Protein AF-A0A0D2MAZ0-F1 (afdb_monomer_lite)

Foldseek 3Di:
DVCPPDPDDPDPDPPPVCPDDDPPVVVVVVVLVVLVVVLVVLVVVLVVVLDPPPDDPPPDDPDPPDDDDDDPDADADPPDNPDGPPPPPPLPDDQQLFQFDAKAFPAKDWDDDPVPVPPDDIFIWIWMWTQGSVRDTATDTHGLVLVVVLLVVCVVPPDPVCVVQQRDQRDDDPSCRPPRVVRVSNRVRVRVNLCSQRVDRPRVNDPSNVVSRD

Secondary structure (DSSP, 8-state):
-TTTT----------TT--S----HHHHHHHHHHHHHHHHHHHHHHHHHHS-TT-----------PPPP---S--B-TT-TT-B------TTSS-----EEEEEEEEEEEE--GGGTTT---EEEEEEEEEETTSPEEEEEEEHHHHHHHHHHHHHHS-TTTGGGSPPPPP--SSSTT-HHHHHHHHHHHHHHHHHHHTSTTTTTSHHHHHHH-

Sequence (214 aa):
HPFAHSTAKLELVPNASIRGDGIDVEAEAQLYDELCRTYEDETENFVQSNTAPGAQPHKSAKLNKRKRPLSLLPAESIFSADIFLADNTSPSSSTSSLFAQDVTISGWTTVGDKDKARKAGAYVAYDCAIVTREGTTMHILKRYTAFEELYERLKRTLPSSILPFLPSLPPKAPLARFRPAFLDSRRKLLQFWLASVLLHPEIGGREAVRDWVL

pLDDT: mean 73.49, std 18.5, range [37.12, 96.62]

Organism: Hypholoma sublateritium (strain FD-334 SS-4) (NCBI:txid945553)

InterPro domains:
  IPR001683 Phox homology [PF00787] (132-210)
  IPR001683 Phox homology [PS50195] (104-214)
  IPR036871 PX domain superfamily [G3DSA:3.30.1520.10] (99-213)
  IPR036871 PX domain superfamily [SSF64268] (102-211)
  IPR037917 Ypt35, PX domain [cd07280] (99-214)

Radius of gyration: 25.93 Å; chains: 1; bounding box: 50×61×86 Å

Structure (mmCIF, N/CA/C/O backbone):
data_AF-A0A0D2MAZ0-F1
#
_entry.id   AF-A0A0D2MAZ0-F1
#
loop_
_atom_site.group_PDB
_atom_site.id
_atom_site.type_symbol
_atom_site.label_atom_id
_atom_site.label_alt_id
_atom_site.label_comp_id
_atom_site.label_asym_id
_atom_site.label_entity_id
_atom_site.label_seq_id
_atom_site.pdbx_PDB_ins_code
_atom_site.Cartn_x
_atom_site.Cartn_y
_atom_site.Cartn_z
_atom_site.occupancy
_atom_site.B_iso_or_equiv
_atom_site.auth_seq_id
_atom_site.auth_comp_id
_atom_site.auth_asym_id
_atom_site.auth_atom_id
_atom_site.pdbx_PDB_model_num
ATOM 1 N N . HIS A 1 1 ? 30.776 -31.549 -16.506 1.00 49.09 1 HIS A N 1
ATOM 2 C CA . HIS A 1 1 ? 30.156 -30.455 -17.283 1.00 49.09 1 HIS A CA 1
ATOM 3 C C . HIS A 1 1 ? 29.077 -31.030 -18.193 1.00 49.09 1 HIS A C 1
ATOM 5 O O . HIS A 1 1 ? 29.409 -31.902 -18.987 1.00 49.09 1 HIS A O 1
ATOM 11 N N . PRO A 1 2 ? 27.811 -30.588 -18.093 1.00 56.34 2 PRO A N 1
ATOM 12 C CA . PRO A 1 2 ? 26.671 -31.244 -18.750 1.00 56.34 2 PRO A CA 1
ATOM 13 C C . PRO A 1 2 ? 26.602 -31.067 -20.281 1.00 56.34 2 PRO A C 1
ATOM 15 O O . PRO A 1 2 ? 25.672 -31.560 -20.903 1.00 56.34 2 PRO A O 1
ATOM 18 N N . PHE A 1 3 ? 27.591 -30.416 -20.904 1.00 61.81 3 PHE A N 1
ATOM 19 C CA . PHE A 1 3 ? 27.621 -30.156 -22.350 1.00 61.81 3 PHE A CA 1
ATOM 20 C C . PHE A 1 3 ? 28.886 -30.670 -23.050 1.00 61.81 3 PHE A C 1
ATOM 22 O O . PHE A 1 3 ? 29.135 -30.318 -24.197 1.00 61.81 3 PHE A O 1
ATOM 29 N N . ALA A 1 4 ? 29.682 -31.518 -22.389 1.00 57.03 4 ALA A N 1
ATOM 30 C CA . ALA A 1 4 ? 30.985 -31.962 -22.900 1.00 57.03 4 ALA A CA 1
ATOM 31 C C . ALA A 1 4 ? 30.926 -32.761 -24.225 1.00 57.03 4 ALA A C 1
ATOM 33 O O . ALA A 1 4 ? 31.953 -32.920 -24.876 1.00 57.03 4 ALA A O 1
ATOM 34 N N . HIS A 1 5 ? 29.741 -33.226 -24.645 1.00 60.41 5 HIS A N 1
ATOM 35 C CA . HIS A 1 5 ? 29.540 -34.007 -25.874 1.00 60.41 5 HIS A CA 1
ATOM 36 C C . HIS A 1 5 ? 28.375 -33.510 -26.747 1.00 60.41 5 HIS A C 1
ATOM 38 O O . HIS A 1 5 ? 27.880 -34.249 -27.593 1.00 60.41 5 HIS A O 1
ATOM 44 N N . SER A 1 6 ? 27.911 -32.270 -26.553 1.00 60.31 6 SER A N 1
ATOM 45 C CA . SER A 1 6 ? 26.850 -31.715 -27.400 1.00 60.31 6 SER A CA 1
ATOM 46 C C . SER A 1 6 ? 27.430 -31.242 -28.737 1.00 60.31 6 SER A C 1
ATOM 48 O O . SER A 1 6 ? 28.122 -30.230 -28.792 1.00 60.31 6 SER A O 1
ATOM 50 N N . THR A 1 7 ? 27.146 -31.967 -29.819 1.00 61.16 7 THR A N 1
ATOM 51 C CA . THR A 1 7 ? 27.459 -31.583 -31.211 1.00 61.16 7 THR A CA 1
ATOM 52 C C . THR A 1 7 ? 26.348 -30.752 -31.863 1.00 61.16 7 THR A C 1
ATOM 54 O O . THR A 1 7 ? 26.394 -30.486 -33.065 1.00 61.16 7 THR A O 1
ATOM 57 N N . ALA A 1 8 ? 25.343 -30.327 -31.090 1.00 62.41 8 ALA A N 1
ATOM 58 C CA . ALA A 1 8 ? 24.255 -29.499 -31.588 1.00 62.41 8 ALA A CA 1
ATOM 59 C C . ALA A 1 8 ? 24.785 -28.110 -31.978 1.00 62.41 8 ALA A C 1
ATOM 61 O O . ALA A 1 8 ? 25.253 -27.348 -31.129 1.00 62.41 8 ALA A O 1
ATOM 62 N N . LYS A 1 9 ? 24.706 -27.773 -33.270 1.00 62.12 9 LYS A N 1
ATOM 63 C CA . LYS A 1 9 ? 24.892 -26.397 -33.741 1.00 62.12 9 LYS A CA 1
ATOM 64 C C . LYS A 1 9 ? 23.840 -25.510 -33.072 1.00 62.12 9 LYS A C 1
ATOM 66 O O . LYS A 1 9 ? 22.655 -25.828 -33.099 1.00 62.12 9 LYS A O 1
ATOM 71 N N . LEU A 1 10 ? 24.277 -24.398 -32.484 1.00 60.62 10 LEU A N 1
ATOM 72 C CA . LEU A 1 10 ? 23.384 -23.321 -32.066 1.00 60.62 10 LE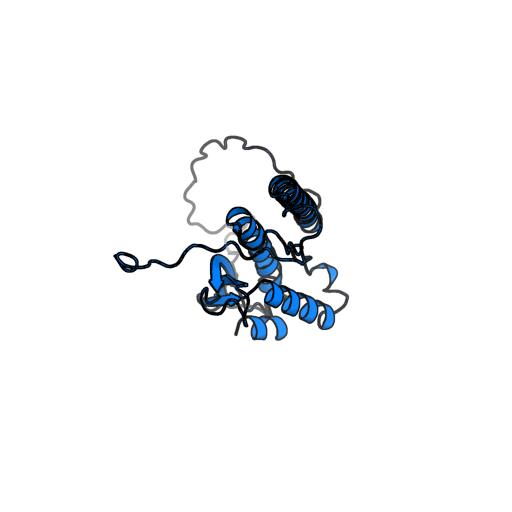U A CA 1
ATOM 73 C C . LEU A 1 10 ? 22.786 -22.699 -33.331 1.00 60.62 10 LEU A C 1
ATOM 75 O O . LEU A 1 10 ? 23.431 -21.894 -34.000 1.00 60.62 10 LEU A O 1
ATOM 79 N N . GLU A 1 11 ? 21.577 -23.112 -33.692 1.00 57.75 11 GLU A N 1
ATOM 80 C CA . GLU A 1 11 ? 20.824 -22.490 -34.7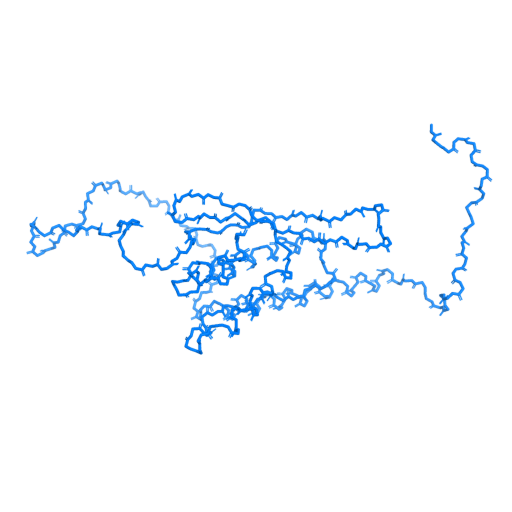74 1.00 57.75 11 GLU A CA 1
ATOM 81 C C . GLU A 1 11 ? 20.039 -21.305 -34.205 1.00 57.75 11 GLU A C 1
ATOM 83 O O . GLU A 1 11 ? 19.101 -21.460 -33.422 1.00 57.75 11 GLU A O 1
ATOM 88 N N . LEU A 1 12 ? 20.460 -20.094 -34.579 1.00 54.66 12 LEU A N 1
ATOM 89 C CA . LEU A 1 12 ? 19.660 -18.885 -34.416 1.00 54.66 12 LEU A CA 1
ATOM 90 C C . LEU A 1 12 ? 18.400 -19.060 -35.263 1.00 54.66 12 LEU A C 1
ATOM 92 O O . LEU A 1 12 ? 18.467 -18.935 -36.482 1.00 54.66 12 LEU A O 1
ATOM 96 N N . VAL A 1 13 ? 17.269 -19.369 -34.626 1.00 53.25 13 VAL A N 1
ATOM 97 C CA . VAL A 1 13 ? 15.963 -19.402 -35.293 1.00 53.25 13 VAL A CA 1
ATOM 98 C C . VAL A 1 13 ? 15.680 -17.985 -35.799 1.00 53.25 13 VAL A C 1
ATOM 100 O O . VAL A 1 13 ? 15.479 -17.088 -34.973 1.00 53.25 13 VAL A O 1
ATOM 103 N N . PRO A 1 14 ? 15.667 -17.732 -37.121 1.00 50.31 14 PRO A N 1
ATOM 104 C CA . PRO A 1 14 ? 15.288 -16.430 -37.636 1.00 50.31 14 PRO A CA 1
ATOM 105 C C . PRO A 1 14 ? 13.792 -16.286 -37.368 1.00 50.31 14 PRO A C 1
ATOM 107 O O . PRO A 1 14 ? 12.963 -16.941 -38.001 1.00 50.31 14 PRO A O 1
ATOM 110 N N . ASN A 1 15 ? 13.438 -15.477 -36.372 1.00 50.84 15 ASN A N 1
ATOM 111 C CA . ASN A 1 15 ? 12.049 -15.185 -36.053 1.00 50.84 15 ASN A CA 1
ATOM 112 C C . ASN A 1 15 ? 11.471 -14.360 -37.211 1.00 50.84 15 ASN A C 1
ATOM 114 O O . ASN A 1 15 ? 11.578 -13.136 -37.238 1.00 50.84 15 ASN A O 1
ATOM 118 N N . ALA A 1 16 ? 10.852 -15.035 -38.182 1.00 49.97 16 ALA A N 1
ATOM 119 C CA . ALA A 1 16 ? 10.293 -14.461 -39.411 1.00 49.97 16 ALA A CA 1
ATOM 120 C C . ALA A 1 16 ? 9.116 -13.479 -39.187 1.00 49.97 16 ALA A C 1
ATOM 122 O O . ALA A 1 16 ? 8.434 -13.096 -40.132 1.00 49.97 16 ALA A O 1
ATOM 123 N N . SER A 1 17 ? 8.875 -13.062 -37.940 1.00 49.94 17 SER A N 1
ATOM 124 C CA . SER A 1 17 ? 7.912 -12.021 -37.558 1.00 49.94 17 SER A CA 1
ATOM 125 C C . SER A 1 17 ? 8.574 -10.673 -37.229 1.00 49.94 17 SER A C 1
ATOM 127 O O . SER A 1 17 ? 7.865 -9.684 -37.080 1.00 49.94 17 SER A O 1
ATOM 129 N N . ILE A 1 18 ? 9.910 -10.599 -37.132 1.00 51.34 18 ILE A N 1
ATOM 130 C CA . ILE A 1 18 ? 10.641 -9.347 -36.872 1.00 51.34 18 ILE A CA 1
ATOM 131 C C . ILE A 1 18 ? 11.030 -8.742 -38.221 1.00 51.34 18 ILE A C 1
ATOM 133 O O . ILE A 1 18 ? 12.144 -8.894 -38.723 1.00 51.34 18 ILE A O 1
ATOM 137 N N . ARG A 1 19 ? 10.049 -8.129 -38.880 1.00 48.22 19 ARG A N 1
ATOM 138 C CA . ARG A 1 19 ? 10.267 -7.380 -40.115 1.00 48.22 19 ARG A CA 1
ATOM 139 C C . ARG A 1 19 ? 10.730 -5.972 -39.739 1.00 48.22 19 ARG A C 1
ATOM 141 O O . ARG A 1 19 ? 9.904 -5.082 -39.608 1.00 48.22 19 ARG A O 1
ATOM 148 N N . GLY A 1 20 ? 12.044 -5.805 -39.615 1.00 47.72 20 GLY A N 1
ATOM 149 C CA . GLY A 1 20 ? 12.697 -4.505 -39.447 1.00 47.72 20 GLY A CA 1
ATOM 150 C C . GLY A 1 20 ? 12.719 -4.029 -37.998 1.00 47.72 20 GLY A C 1
ATOM 151 O O . GLY A 1 20 ? 11.680 -3.923 -37.365 1.00 47.72 20 GLY A O 1
ATOM 152 N N . ASP A 1 21 ? 13.926 -3.724 -37.539 1.00 51.50 21 ASP A N 1
ATOM 153 C CA . ASP A 1 21 ? 14.303 -3.341 -36.181 1.00 51.50 21 ASP A CA 1
ATOM 154 C C . ASP A 1 21 ? 14.325 -4.502 -35.177 1.00 51.50 21 ASP A C 1
ATOM 156 O O . ASP A 1 21 ? 13.314 -5.101 -34.809 1.00 51.50 21 ASP A O 1
ATOM 160 N N . GLY A 1 22 ? 15.537 -4.855 -34.741 1.00 57.16 22 GLY A N 1
ATOM 161 C CA . GLY A 1 22 ? 15.683 -5.562 -33.475 1.00 57.16 22 GLY A CA 1
ATOM 162 C C . GLY A 1 22 ? 15.089 -4.698 -32.363 1.00 57.16 22 GLY A C 1
ATOM 163 O O . GLY A 1 22 ? 14.863 -3.509 -32.554 1.00 57.16 22 GLY A O 1
ATOM 164 N N . ILE A 1 23 ? 14.823 -5.278 -31.196 1.00 57.25 23 ILE A N 1
ATOM 165 C CA . ILE A 1 23 ? 14.480 -4.460 -30.028 1.00 57.25 23 ILE A CA 1
ATOM 166 C C . ILE A 1 23 ? 15.658 -3.509 -29.808 1.00 57.25 23 ILE A C 1
ATOM 168 O O . ILE A 1 23 ? 16.754 -3.966 -29.473 1.00 57.25 23 ILE A O 1
ATOM 172 N N . ASP A 1 24 ? 15.451 -2.221 -30.070 1.00 73.56 24 ASP A N 1
ATOM 173 C CA . ASP A 1 24 ? 16.431 -1.187 -29.780 1.00 73.56 24 ASP A CA 1
ATOM 174 C C . ASP A 1 24 ? 16.534 -1.070 -28.258 1.00 73.56 24 ASP A C 1
ATOM 176 O O . ASP A 1 24 ? 15.720 -0.433 -27.590 1.00 73.56 24 ASP A O 1
ATOM 180 N N . VAL A 1 25 ? 17.526 -1.771 -27.711 1.00 71.00 25 VAL A N 1
ATOM 181 C CA . VAL A 1 25 ? 17.787 -1.853 -26.272 1.00 71.00 25 VAL A CA 1
ATOM 182 C C . VAL A 1 25 ? 18.088 -0.469 -25.692 1.00 71.00 25 VAL A C 1
ATOM 184 O O . VAL A 1 25 ? 17.810 -0.230 -24.518 1.00 71.00 25 VAL A O 1
ATOM 187 N N . GLU A 1 26 ? 18.642 0.447 -26.490 1.00 75.12 26 GLU A N 1
ATOM 188 C CA . GLU A 1 26 ? 18.965 1.800 -26.049 1.00 75.12 26 GLU A CA 1
ATOM 189 C C . GLU A 1 26 ? 17.708 2.673 -25.991 1.00 75.12 26 GLU A C 1
ATOM 191 O O . GLU A 1 26 ? 17.461 3.303 -24.962 1.00 75.12 26 GLU A O 1
ATOM 196 N N . ALA A 1 27 ? 16.864 2.642 -27.026 1.00 73.44 27 ALA A N 1
ATOM 197 C CA . ALA A 1 27 ? 15.565 3.318 -26.993 1.00 73.44 27 ALA A CA 1
ATOM 198 C C . ALA A 1 27 ? 14.640 2.742 -25.905 1.00 73.44 27 ALA A C 1
ATOM 200 O O . ALA A 1 27 ? 13.944 3.494 -25.220 1.00 73.44 27 ALA A O 1
ATOM 201 N N . GLU A 1 28 ? 14.667 1.422 -25.686 1.00 71.06 28 GLU A N 1
ATOM 202 C CA . GLU A 1 28 ? 13.967 0.786 -24.569 1.00 71.06 28 GLU A CA 1
ATOM 203 C C . GLU A 1 28 ? 14.507 1.315 -23.232 1.00 71.06 28 GLU A C 1
ATOM 205 O O . GLU A 1 28 ? 13.731 1.792 -22.407 1.00 71.06 28 GLU A O 1
ATOM 210 N N . ALA A 1 29 ? 15.825 1.315 -23.017 1.00 73.62 29 ALA A N 1
ATOM 211 C CA . ALA A 1 29 ? 16.417 1.835 -21.785 1.00 73.62 29 ALA A CA 1
ATOM 212 C C . ALA A 1 29 ? 16.031 3.302 -21.518 1.00 73.62 29 ALA A C 1
ATOM 214 O O . ALA A 1 29 ? 15.675 3.637 -20.387 1.00 73.62 29 ALA A O 1
ATOM 215 N N . GLN A 1 30 ? 16.025 4.148 -22.553 1.00 81.94 30 GLN A N 1
ATOM 216 C CA . GLN A 1 30 ? 15.606 5.549 -22.454 1.00 81.94 30 GLN A CA 1
ATOM 217 C C . GLN A 1 30 ? 14.134 5.685 -22.057 1.00 81.94 30 GLN A C 1
ATOM 219 O O . GLN A 1 30 ? 13.818 6.437 -21.135 1.00 81.94 30 GLN A O 1
ATOM 224 N N . LEU A 1 31 ? 13.244 4.914 -22.688 1.00 77.25 31 LEU A N 1
ATOM 225 C CA . LEU A 1 31 ? 11.822 4.894 -22.344 1.00 77.25 31 LEU A CA 1
ATOM 226 C C . LEU A 1 31 ? 11.600 4.439 -20.892 1.00 77.25 31 LEU A C 1
ATOM 228 O O . LEU A 1 31 ? 10.773 5.002 -20.176 1.00 77.25 31 LEU A O 1
ATOM 232 N N . TYR A 1 32 ? 12.344 3.433 -20.426 1.00 68.38 32 TYR A N 1
ATOM 233 C CA . TYR A 1 32 ? 12.259 2.961 -19.041 1.00 68.38 32 TYR A CA 1
ATOM 234 C C . TYR A 1 32 ? 12.758 4.001 -18.028 1.00 68.38 32 TYR A C 1
ATOM 236 O O . TYR A 1 32 ? 12.168 4.115 -16.949 1.00 68.38 32 TYR A O 1
ATOM 244 N N . ASP A 1 33 ? 13.810 4.753 -18.353 1.00 77.69 33 ASP A N 1
ATOM 245 C CA . ASP A 1 33 ? 14.315 5.838 -17.506 1.00 77.69 33 ASP A CA 1
ATOM 246 C C . ASP A 1 33 ? 13.336 7.022 -17.469 1.00 77.69 33 ASP A C 1
ATOM 248 O O . ASP A 1 33 ? 13.079 7.570 -16.396 1.00 77.69 33 ASP A O 1
ATOM 252 N N . GLU A 1 34 ? 12.728 7.379 -18.604 1.00 81.12 34 GLU A N 1
ATOM 253 C CA . GLU A 1 34 ? 11.675 8.398 -18.680 1.00 81.12 34 GLU A CA 1
ATOM 254 C C . GLU A 1 34 ? 10.470 8.023 -17.809 1.00 81.12 34 GLU A C 1
ATOM 256 O O . GLU A 1 34 ? 10.041 8.819 -16.976 1.00 81.12 34 GLU A O 1
ATOM 261 N N . LEU A 1 35 ? 9.992 6.780 -17.900 1.00 75.00 35 LEU A N 1
ATOM 262 C CA . LEU A 1 35 ? 8.888 6.284 -17.072 1.00 75.00 35 LEU A CA 1
ATOM 263 C C . LEU A 1 35 ? 9.209 6.264 -15.570 1.00 75.00 35 LEU A C 1
ATOM 265 O O . LEU A 1 35 ? 8.308 6.403 -14.738 1.00 75.00 35 LEU A O 1
ATOM 269 N N . CYS A 1 36 ? 10.479 6.064 -15.203 1.00 73.81 36 CYS A N 1
ATOM 270 C CA . CYS A 1 36 ? 10.907 6.207 -13.812 1.00 73.81 36 CYS A CA 1
ATOM 271 C C . CYS A 1 36 ? 10.789 7.662 -13.356 1.00 73.81 36 CYS A C 1
ATOM 273 O O . CYS A 1 36 ? 10.219 7.899 -12.295 1.00 73.81 36 CYS A O 1
ATOM 275 N N . ARG A 1 37 ? 11.252 8.620 -14.169 1.00 78.19 37 ARG A N 1
ATOM 276 C CA . ARG A 1 37 ? 11.151 10.054 -13.857 1.00 78.19 37 ARG A CA 1
ATOM 277 C C . ARG A 1 37 ? 9.703 10.506 -13.725 1.00 78.19 37 ARG A C 1
ATOM 279 O O . ARG A 1 37 ? 9.358 11.125 -12.730 1.00 78.19 37 ARG A O 1
ATOM 286 N N . THR A 1 38 ? 8.830 10.113 -14.655 1.00 80.69 38 THR A N 1
ATOM 287 C CA . THR A 1 38 ? 7.404 10.461 -14.564 1.00 80.69 38 THR A CA 1
ATOM 288 C C . THR A 1 38 ? 6.766 9.898 -13.299 1.00 80.69 38 THR A C 1
ATOM 290 O O . THR A 1 38 ? 5.953 10.563 -12.668 1.00 80.69 38 THR A O 1
ATOM 293 N N . TYR A 1 39 ? 7.140 8.679 -12.894 1.00 75.62 39 TYR A N 1
ATOM 294 C CA . TYR A 1 39 ? 6.657 8.110 -11.640 1.00 75.62 39 TYR A CA 1
ATOM 295 C C . TYR A 1 39 ? 7.186 8.881 -10.427 1.00 75.62 39 TYR A C 1
ATOM 297 O O . TYR A 1 39 ? 6.428 9.120 -9.495 1.00 75.62 39 TYR A O 1
ATOM 305 N N . GLU A 1 40 ? 8.461 9.272 -10.426 1.00 76.75 40 GLU A N 1
ATOM 306 C CA . GLU A 1 40 ? 9.034 10.118 -9.374 1.00 76.75 40 GLU A CA 1
ATOM 307 C C . GLU A 1 40 ? 8.256 11.437 -9.258 1.00 76.75 40 GLU A C 1
ATOM 309 O O . GLU A 1 40 ? 7.761 11.742 -8.172 1.00 76.75 40 GLU A O 1
ATOM 314 N N . ASP A 1 41 ? 7.998 12.125 -10.369 1.00 80.00 41 ASP A N 1
ATOM 315 C CA . ASP A 1 41 ? 7.206 13.361 -10.401 1.00 80.00 41 ASP A CA 1
ATOM 316 C C . ASP A 1 41 ? 5.765 13.147 -9.891 1.00 80.00 41 ASP A C 1
ATOM 318 O O . ASP A 1 41 ? 5.244 13.918 -9.078 1.00 80.00 41 ASP A O 1
ATOM 322 N N . GLU A 1 42 ? 5.094 12.071 -10.319 1.00 79.56 42 GLU A N 1
ATOM 323 C CA . GLU A 1 42 ? 3.768 11.704 -9.807 1.00 79.56 42 GLU A CA 1
ATOM 324 C C . GLU A 1 42 ? 3.804 11.402 -8.301 1.00 79.56 42 GLU A C 1
ATOM 326 O O . GLU A 1 42 ? 2.863 11.738 -7.576 1.00 79.56 42 GLU A O 1
ATOM 331 N N . THR A 1 43 ? 4.888 10.797 -7.803 1.00 77.06 43 THR A N 1
ATOM 332 C CA . THR A 1 43 ? 5.057 10.544 -6.369 1.00 77.06 43 THR A CA 1
ATOM 333 C C . THR A 1 43 ? 5.347 11.806 -5.568 1.00 77.06 43 THR A C 1
ATOM 335 O O . THR A 1 43 ? 4.858 11.921 -4.447 1.00 77.06 43 THR A O 1
ATOM 338 N N . GLU A 1 44 ? 6.077 12.776 -6.113 1.00 79.25 44 GLU A N 1
ATOM 339 C CA . GLU A 1 44 ? 6.277 14.068 -5.453 1.00 79.25 44 GLU A CA 1
ATOM 340 C C . GLU A 1 44 ? 4.947 14.817 -5.323 1.00 79.25 44 GLU A C 1
ATOM 342 O O . GLU A 1 44 ? 4.576 15.251 -4.229 1.00 79.25 44 GLU A O 1
ATOM 347 N N . ASN A 1 45 ? 4.156 14.844 -6.397 1.00 79.50 45 ASN A N 1
ATOM 348 C CA . ASN A 1 45 ? 2.800 15.395 -6.384 1.00 79.50 45 ASN A CA 1
ATOM 349 C C . ASN A 1 45 ? 1.879 14.659 -5.393 1.00 79.50 45 ASN A C 1
ATOM 351 O O . ASN A 1 45 ? 1.082 15.274 -4.676 1.00 79.50 45 ASN A O 1
ATOM 355 N N . PHE A 1 46 ? 1.998 13.333 -5.307 1.00 79.56 46 PHE A N 1
ATOM 356 C CA . PHE A 1 46 ? 1.290 12.510 -4.328 1.00 79.56 46 PHE A CA 1
ATOM 357 C C . PHE A 1 46 ? 1.649 12.879 -2.883 1.00 79.56 46 PHE A C 1
ATOM 359 O O . PHE A 1 46 ? 0.768 13.032 -2.035 1.00 79.56 46 PHE A O 1
ATOM 366 N N . VAL A 1 47 ? 2.940 13.023 -2.583 1.00 78.38 47 VAL A N 1
ATOM 367 C CA . VAL A 1 47 ? 3.403 13.404 -1.243 1.00 78.38 47 VAL A CA 1
ATOM 368 C C . VAL A 1 47 ? 2.916 14.809 -0.909 1.00 78.38 47 VAL A C 1
ATOM 370 O O . VAL A 1 47 ? 2.439 15.042 0.201 1.00 78.38 47 VAL A O 1
ATOM 373 N N . GLN A 1 48 ? 2.967 15.730 -1.870 1.00 80.31 48 GLN A N 1
ATOM 374 C CA . GLN A 1 48 ? 2.558 17.113 -1.667 1.00 80.31 48 GLN A CA 1
ATOM 375 C C . GLN A 1 48 ? 1.044 17.275 -1.483 1.00 80.31 48 GLN A C 1
ATOM 377 O O . GLN A 1 48 ? 0.621 18.095 -0.676 1.00 80.31 48 GLN A O 1
ATOM 382 N N . SER A 1 49 ? 0.228 16.472 -2.169 1.00 77.19 49 SER A N 1
ATOM 383 C CA . SER A 1 49 ? -1.236 16.492 -2.023 1.00 77.19 49 SER A CA 1
ATOM 384 C C . SER A 1 49 ? -1.732 15.859 -0.720 1.00 77.19 49 SER A C 1
ATOM 386 O O . SER A 1 49 ? -2.755 16.284 -0.190 1.00 77.19 49 SER A O 1
ATOM 388 N N . ASN A 1 50 ? -1.003 14.879 -0.179 1.00 72.75 50 ASN A N 1
ATOM 389 C CA . ASN A 1 50 ? -1.354 14.222 1.085 1.00 72.75 50 ASN A CA 1
ATOM 390 C C . ASN A 1 50 ? -0.690 14.865 2.321 1.00 72.75 50 ASN A C 1
ATOM 392 O O . ASN A 1 50 ? -1.002 14.489 3.451 1.00 72.75 50 ASN A O 1
ATOM 396 N N . THR A 1 51 ? 0.214 15.831 2.132 1.00 66.00 51 THR A N 1
ATOM 397 C CA . THR A 1 51 ? 0.854 16.587 3.219 1.00 66.00 51 THR A CA 1
ATOM 398 C C . THR A 1 51 ? 0.191 17.957 3.344 1.00 66.00 51 THR A C 1
ATOM 400 O O . THR A 1 51 ? 0.048 18.674 2.358 1.00 66.00 51 THR A O 1
ATOM 403 N N . ALA A 1 52 ? -0.210 18.350 4.557 1.00 53.44 52 ALA A N 1
ATOM 404 C CA . ALA A 1 52 ? -0.818 19.659 4.800 1.00 53.44 52 ALA A CA 1
ATOM 405 C C . ALA A 1 52 ? 0.070 20.810 4.265 1.00 53.44 52 ALA A C 1
ATOM 407 O O . ALA A 1 52 ? 1.301 20.737 4.390 1.00 53.44 52 ALA A O 1
ATOM 408 N N . PRO A 1 53 ? -0.517 21.889 3.705 1.00 39.66 53 PRO A N 1
ATOM 409 C CA . PRO A 1 53 ? 0.237 23.020 3.172 1.00 39.66 53 PRO A CA 1
ATOM 410 C C . PRO A 1 53 ? 0.978 23.730 4.315 1.00 39.66 53 PRO A C 1
ATOM 412 O O . PRO A 1 53 ? 0.408 24.543 5.037 1.00 39.66 53 PRO A O 1
ATOM 415 N N . GLY A 1 54 ? 2.249 23.376 4.520 1.00 43.41 54 GLY A N 1
ATOM 416 C CA . GLY A 1 54 ? 3.080 23.936 5.590 1.00 43.41 54 GLY A CA 1
ATOM 417 C C . GLY A 1 54 ? 4.341 23.146 5.958 1.00 43.41 54 GLY A C 1
ATOM 418 O O . GLY A 1 54 ? 5.249 23.724 6.549 1.00 43.41 54 GLY A O 1
ATOM 419 N N . ALA A 1 55 ? 4.464 21.866 5.592 1.00 42.38 55 ALA A N 1
ATOM 420 C CA . ALA A 1 55 ? 5.675 21.089 5.878 1.00 42.38 55 ALA A CA 1
ATOM 421 C C . ALA A 1 55 ? 6.727 21.255 4.764 1.00 42.38 55 ALA A C 1
ATOM 423 O O . ALA A 1 55 ? 6.821 20.459 3.836 1.00 42.38 55 ALA A O 1
ATOM 424 N N . GLN A 1 56 ? 7.518 22.325 4.840 1.00 38.72 56 GLN A N 1
ATOM 425 C CA . GLN A 1 56 ? 8.708 22.507 4.003 1.00 38.72 56 GLN A CA 1
ATOM 426 C C . GLN A 1 56 ? 9.843 21.571 4.477 1.00 38.72 56 GLN A C 1
ATOM 428 O O . GLN A 1 56 ? 10.072 21.455 5.684 1.00 38.72 56 GLN A O 1
ATOM 433 N N . PRO A 1 57 ? 10.622 20.942 3.576 1.00 40.59 57 PRO A N 1
ATOM 434 C CA . PRO A 1 57 ? 11.813 20.195 3.957 1.00 40.59 57 PRO A CA 1
ATOM 435 C C . PRO A 1 57 ? 12.951 21.187 4.220 1.00 40.59 57 PRO A C 1
ATOM 437 O O . PRO A 1 57 ? 13.744 21.529 3.342 1.00 40.59 57 PRO A O 1
ATOM 440 N N . HIS A 1 58 ? 13.034 21.700 5.445 1.00 37.12 58 HIS A N 1
ATOM 441 C CA . HIS A 1 58 ? 14.164 22.530 5.847 1.00 37.12 58 HIS A CA 1
ATOM 442 C C . HIS A 1 58 ? 15.417 21.653 5.935 1.00 37.12 58 HIS A C 1
ATOM 444 O O . HIS A 1 58 ? 15.504 20.737 6.755 1.00 37.12 58 HIS A O 1
ATOM 450 N N . LYS A 1 59 ? 16.402 21.948 5.083 1.00 38.00 59 LYS A N 1
ATOM 451 C CA . LYS A 1 59 ? 17.745 21.372 5.144 1.00 38.00 59 LYS A CA 1
ATOM 452 C C . LYS A 1 59 ? 18.291 21.493 6.570 1.00 38.00 59 LYS A C 1
ATOM 454 O O . LYS A 1 59 ? 18.305 22.573 7.152 1.00 38.00 59 LYS A O 1
ATOM 459 N N . SER A 1 60 ? 18.733 20.355 7.096 1.00 42.31 60 SER A N 1
ATOM 460 C CA . SER A 1 60 ? 19.477 20.131 8.339 1.00 42.31 60 SER A CA 1
ATOM 461 C C . SER A 1 60 ? 20.131 21.377 8.957 1.00 42.31 60 SER A C 1
ATOM 463 O O . SER A 1 60 ? 21.261 21.737 8.622 1.00 42.31 60 SER A O 1
ATOM 465 N N . ALA A 1 61 ? 19.451 21.975 9.938 1.00 37.59 61 ALA A N 1
ATOM 466 C CA . ALA A 1 61 ? 20.082 22.837 10.927 1.00 37.59 61 ALA A CA 1
ATOM 467 C C . ALA A 1 61 ? 20.649 21.949 12.044 1.00 37.59 61 ALA A C 1
ATOM 469 O O . ALA A 1 61 ? 19.924 21.194 12.692 1.00 37.59 61 ALA A O 1
ATOM 470 N N . LYS A 1 62 ? 21.969 22.012 12.242 1.00 43.44 62 LYS A N 1
ATOM 471 C CA . LYS A 1 62 ? 22.692 21.325 13.320 1.00 43.44 62 LYS A CA 1
ATOM 472 C C . LYS A 1 62 ? 22.069 21.700 14.669 1.00 43.44 62 LYS A C 1
ATOM 474 O O . LYS A 1 62 ? 22.259 22.816 15.149 1.00 43.44 62 LYS A O 1
ATOM 479 N N . LEU A 1 63 ? 21.333 20.775 15.284 1.00 39.97 63 LEU A N 1
ATOM 480 C CA . LEU A 1 63 ? 20.764 20.990 16.607 1.00 39.97 63 LEU A CA 1
ATOM 481 C C . LEU A 1 63 ? 21.853 20.767 17.660 1.00 39.97 63 LEU A C 1
ATOM 483 O O . LEU A 1 63 ? 22.343 19.654 17.862 1.00 39.97 63 LEU A O 1
ATOM 487 N N . ASN A 1 64 ? 22.237 21.858 18.320 1.00 38.66 64 ASN A N 1
ATOM 488 C CA . ASN A 1 64 ? 23.077 21.837 19.506 1.00 38.66 64 ASN A CA 1
ATOM 489 C C . ASN A 1 64 ? 22.512 20.853 20.537 1.00 38.66 64 ASN A C 1
ATOM 491 O O . ASN A 1 64 ? 21.325 20.877 20.868 1.00 38.66 64 ASN A O 1
ATOM 495 N N . LYS A 1 65 ? 23.405 20.014 21.064 1.00 41.69 65 LYS A N 1
ATOM 496 C CA . LYS A 1 65 ? 23.175 19.014 22.108 1.00 41.69 65 LYS A CA 1
ATOM 497 C C . LYS A 1 65 ? 22.718 19.710 23.400 1.00 41.69 65 LYS A C 1
ATOM 499 O O . LYS A 1 65 ? 23.520 19.984 24.289 1.00 41.69 65 LYS A O 1
ATOM 504 N N . ARG A 1 66 ? 21.426 20.036 23.504 1.00 38.09 66 ARG A N 1
ATOM 505 C CA . ARG A 1 66 ? 20.804 20.466 24.761 1.00 38.09 66 ARG A CA 1
ATOM 506 C C . ARG A 1 66 ? 20.693 19.245 25.670 1.00 38.09 66 ARG A C 1
ATOM 508 O O . ARG A 1 66 ? 20.035 18.261 25.342 1.00 38.09 66 ARG A O 1
ATOM 515 N N . LYS A 1 67 ? 21.408 19.307 26.793 1.00 41.75 67 LYS A N 1
ATOM 516 C CA . LYS A 1 67 ? 21.338 18.340 27.889 1.00 41.75 67 LYS A CA 1
ATOM 517 C C . LYS A 1 67 ? 19.881 18.246 28.356 1.00 41.75 67 LYS A C 1
ATOM 519 O O . LYS A 1 67 ? 19.278 19.265 28.677 1.00 41.75 67 LYS A O 1
ATOM 524 N N . ARG A 1 68 ? 19.327 17.033 28.359 1.00 38.09 68 ARG A N 1
ATOM 525 C CA . ARG A 1 68 ? 18.023 16.726 28.961 1.00 38.09 68 ARG A CA 1
ATOM 526 C C . ARG A 1 68 ? 18.118 16.971 30.476 1.00 38.09 68 ARG A C 1
ATOM 528 O O . ARG A 1 68 ? 19.041 16.414 31.073 1.00 38.09 68 ARG A O 1
ATOM 535 N N . PRO A 1 69 ? 17.222 17.737 31.117 1.00 42.88 69 PRO A N 1
ATOM 536 C CA . PRO A 1 69 ? 17.001 17.567 32.542 1.00 42.88 69 PRO A CA 1
ATOM 537 C C . PRO A 1 69 ? 16.191 16.279 32.750 1.00 42.88 69 PRO A C 1
ATOM 539 O O . PRO A 1 69 ? 15.198 16.033 32.069 1.00 42.88 69 PRO A O 1
ATOM 542 N N . LEU A 1 70 ? 16.660 15.429 33.661 1.00 49.09 70 LEU A N 1
ATOM 543 C CA . LEU A 1 70 ? 15.863 14.358 34.251 1.00 49.09 70 LEU A CA 1
ATOM 544 C C . LEU A 1 70 ? 14.778 15.014 35.113 1.00 49.09 70 LEU A C 1
ATOM 546 O O . LEU A 1 70 ? 15.104 15.618 36.129 1.00 49.09 70 LEU A O 1
ATOM 550 N N . SER A 1 71 ? 13.509 14.899 34.731 1.00 44.09 71 SER A N 1
ATOM 551 C CA . SER A 1 71 ? 12.385 15.252 35.602 1.00 44.09 71 SER A CA 1
ATOM 552 C C . SER A 1 71 ? 11.378 14.105 35.603 1.00 44.09 71 SER A C 1
ATOM 554 O O . SER A 1 71 ? 10.583 13.960 34.680 1.00 44.09 71 SER A O 1
ATOM 556 N N . LEU A 1 72 ? 11.465 13.269 36.639 1.00 50.34 72 LEU A N 1
ATOM 557 C CA . LEU A 1 72 ? 10.536 12.183 36.968 1.00 50.34 72 LEU A CA 1
ATOM 558 C C . LEU A 1 72 ? 9.385 12.676 37.870 1.00 50.34 72 LEU A C 1
ATOM 560 O O . LEU A 1 72 ? 8.959 11.948 38.759 1.00 50.34 72 LEU A O 1
ATOM 564 N N . LEU A 1 73 ? 8.895 13.906 37.689 1.00 49.47 73 LEU A N 1
ATOM 565 C CA . LEU A 1 73 ? 7.782 14.438 38.486 1.00 49.47 73 LEU A CA 1
ATOM 566 C C . LEU A 1 73 ? 6.622 14.883 37.577 1.00 49.47 73 LEU A C 1
ATOM 568 O O . LEU A 1 73 ? 6.895 15.464 36.522 1.00 49.47 73 LEU A O 1
ATOM 572 N N . PRO A 1 74 ? 5.354 14.611 37.952 1.00 51.53 74 PRO A N 1
ATOM 573 C CA . PRO A 1 74 ? 4.182 15.089 37.220 1.00 51.53 74 PRO A CA 1
ATOM 574 C C . PRO A 1 74 ? 4.129 16.621 37.194 1.00 51.53 74 PRO A C 1
ATOM 576 O O . PRO A 1 74 ? 4.591 17.279 38.125 1.00 51.53 74 PRO A O 1
ATOM 579 N N . ALA A 1 75 ? 3.551 17.192 36.137 1.00 57.47 75 ALA A N 1
ATOM 580 C CA . ALA A 1 75 ? 3.337 18.632 36.045 1.00 57.47 75 ALA A CA 1
ATOM 581 C C . ALA A 1 75 ? 2.278 19.076 37.071 1.00 57.47 75 ALA A C 1
ATOM 583 O O . ALA A 1 75 ? 1.102 18.734 36.941 1.00 57.47 75 ALA A O 1
ATOM 584 N N . GLU A 1 76 ? 2.699 19.821 38.092 1.00 52.91 76 GLU A N 1
ATOM 585 C CA . GLU A 1 76 ? 1.802 20.391 39.101 1.00 52.91 76 GLU A CA 1
ATOM 586 C C . GLU A 1 76 ? 1.033 21.608 38.558 1.00 52.91 76 GLU A C 1
ATOM 588 O O . GLU A 1 76 ? 1.550 22.410 37.774 1.00 52.91 76 GLU A O 1
ATOM 593 N N . SER A 1 77 ? -0.226 21.746 38.980 1.00 52.91 77 SER A N 1
ATOM 594 C CA . SER A 1 77 ? -1.100 22.871 38.634 1.00 52.91 77 SER A CA 1
ATOM 595 C C . SER A 1 77 ? -0.682 24.151 39.370 1.00 52.91 77 SER A C 1
ATOM 597 O O . SER A 1 77 ? -0.462 24.140 40.577 1.00 52.91 77 SER A O 1
ATOM 599 N N . ILE A 1 78 ? -0.650 25.289 38.668 1.00 63.72 78 ILE A N 1
ATOM 600 C CA . ILE A 1 78 ? -0.223 26.597 39.212 1.00 63.72 78 ILE A CA 1
ATOM 601 C C . ILE A 1 78 ? -1.250 27.173 40.217 1.00 63.72 78 ILE A C 1
ATOM 603 O O . ILE A 1 78 ? -0.944 28.108 40.953 1.00 63.72 78 ILE A O 1
ATOM 607 N N . PHE A 1 79 ? -2.470 26.623 40.273 1.00 58.88 79 PHE A N 1
ATOM 608 C CA . PHE A 1 79 ? -3.576 27.183 41.062 1.00 58.88 79 PHE A CA 1
ATOM 609 C C . PHE A 1 79 ? -3.924 26.408 42.342 1.00 58.88 79 PHE A C 1
ATOM 611 O O . PHE A 1 79 ? -4.576 26.970 43.219 1.00 58.88 79 PHE A O 1
ATOM 618 N N . SER A 1 80 ? -3.524 25.140 42.484 1.00 53.03 80 SER A N 1
ATOM 619 C CA . SER A 1 80 ? -3.734 24.351 43.711 1.00 53.03 80 SER A CA 1
ATOM 620 C C . SER A 1 80 ? -2.858 23.100 43.708 1.00 53.03 80 SER A C 1
ATOM 622 O O . SER A 1 80 ? -2.895 22.331 42.749 1.00 53.03 80 SER A O 1
ATOM 624 N N . ALA A 1 81 ? -2.128 22.883 44.806 1.00 58.38 81 ALA A N 1
ATOM 625 C CA . ALA A 1 81 ? -1.217 21.749 45.012 1.00 58.38 81 ALA A CA 1
ATOM 626 C C . ALA A 1 81 ? -1.926 20.387 45.193 1.00 58.38 81 ALA A C 1
ATOM 628 O O . ALA A 1 81 ? -1.267 19.354 45.210 1.00 58.38 81 ALA A O 1
ATOM 629 N N . ASP A 1 82 ? -3.261 20.380 45.276 1.00 58.72 82 ASP A N 1
ATOM 630 C CA . ASP A 1 82 ? -4.063 19.169 45.508 1.00 58.72 82 ASP A CA 1
ATOM 631 C C . ASP A 1 82 ? -4.773 18.659 44.239 1.00 58.72 82 ASP A C 1
ATOM 633 O O . ASP A 1 82 ? -5.448 17.629 44.262 1.00 58.72 82 ASP A O 1
ATOM 637 N N . ILE A 1 83 ? -4.638 19.369 43.111 1.00 56.06 83 ILE A N 1
ATOM 638 C CA . ILE A 1 83 ? -5.195 18.948 41.820 1.00 56.06 83 ILE A CA 1
ATOM 639 C C . ILE A 1 83 ? -4.069 18.323 41.001 1.00 56.06 83 ILE A C 1
ATOM 641 O O . ILE A 1 83 ? -3.373 18.993 40.237 1.00 56.06 83 ILE A O 1
ATOM 645 N N . PHE A 1 84 ? -3.904 17.013 41.155 1.00 61.97 84 PHE A N 1
ATOM 646 C CA . PHE A 1 84 ? -3.046 16.226 40.279 1.00 61.97 84 PHE A CA 1
ATOM 647 C C . PHE A 1 84 ? -3.776 15.981 38.958 1.00 61.97 84 PHE A C 1
ATOM 649 O O . PHE A 1 84 ? -4.861 15.394 38.933 1.00 61.97 84 PHE A O 1
ATOM 656 N N . LEU A 1 85 ? -3.183 16.422 37.847 1.00 56.97 85 LEU A N 1
ATOM 657 C CA . LEU A 1 85 ? -3.667 16.074 36.516 1.00 56.97 85 LEU A CA 1
ATOM 658 C C . LEU A 1 85 ? -3.307 14.603 36.263 1.00 56.97 85 LEU A C 1
ATOM 660 O O . LEU A 1 85 ? -2.210 14.287 35.809 1.00 56.97 85 LEU A O 1
ATOM 664 N N . ALA A 1 86 ? -4.206 13.694 36.642 1.00 55.72 86 ALA A N 1
ATOM 665 C CA . ALA A 1 86 ? -4.064 12.283 36.321 1.00 55.72 86 ALA A CA 1
ATOM 666 C C . ALA A 1 86 ? -4.125 12.125 34.797 1.00 55.72 86 ALA A C 1
ATOM 668 O O . ALA A 1 86 ? -5.141 12.429 34.165 1.00 55.72 86 ALA A O 1
ATOM 669 N N . ASP A 1 87 ? -3.019 11.675 34.213 1.00 54.81 87 ASP A N 1
ATOM 670 C CA . ASP A 1 87 ? -2.946 11.345 32.800 1.00 54.81 87 ASP A CA 1
ATOM 671 C C . ASP A 1 87 ? -3.781 10.079 32.562 1.00 54.81 87 ASP A C 1
ATOM 673 O O . ASP A 1 87 ? -3.339 8.955 32.788 1.00 54.81 87 ASP A O 1
ATOM 677 N N . ASN A 1 88 ? -5.041 10.262 32.164 1.00 47.66 88 ASN A N 1
ATOM 678 C CA . ASN A 1 88 ? -5.935 9.168 31.786 1.00 47.66 88 ASN A CA 1
ATOM 679 C C . ASN A 1 88 ? -5.609 8.610 30.388 1.00 47.66 88 ASN A C 1
ATOM 681 O O . ASN A 1 88 ? -6.456 7.942 29.796 1.00 47.66 88 ASN A O 1
ATOM 685 N N . THR A 1 89 ? -4.392 8.802 29.860 1.00 51.19 89 THR A N 1
ATOM 686 C CA . THR A 1 89 ? -3.867 7.995 28.744 1.00 51.19 89 THR A CA 1
ATOM 687 C C . THR A 1 89 ? -3.554 6.565 29.194 1.00 51.19 89 THR A C 1
ATOM 689 O O . THR A 1 89 ? -2.488 6.001 28.957 1.00 51.19 89 THR A O 1
ATOM 692 N N . SER A 1 90 ? -4.536 5.915 29.815 1.00 46.69 90 SER A N 1
ATOM 693 C CA . SER A 1 90 ? -4.579 4.469 29.786 1.00 46.69 90 SER A CA 1
ATOM 694 C C . SER A 1 90 ? -4.745 4.036 28.323 1.00 46.69 90 SER A C 1
ATOM 696 O O . SER A 1 90 ? -5.645 4.542 27.644 1.00 46.69 90 SER A O 1
ATOM 698 N N . PRO A 1 91 ? -3.981 3.051 27.821 1.00 52.66 91 PRO A N 1
ATOM 699 C CA . PRO A 1 91 ? -4.295 2.408 26.547 1.00 52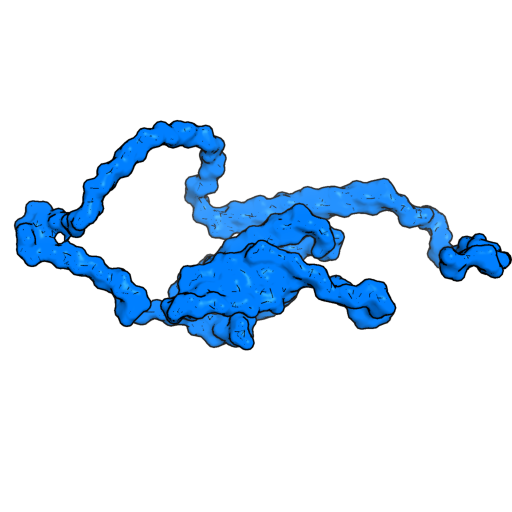.66 91 PRO A CA 1
ATOM 700 C C . PRO A 1 91 ? -5.676 1.712 26.542 1.00 52.66 91 PRO A C 1
ATOM 702 O O . PRO A 1 91 ? -6.078 1.196 25.503 1.00 52.66 91 PRO A O 1
ATOM 705 N N . SER A 1 92 ? -6.411 1.694 27.665 1.00 48.62 92 SER A N 1
ATOM 706 C CA . SER A 1 92 ? -7.668 0.958 27.849 1.00 48.62 92 SER A CA 1
ATOM 707 C C . SER A 1 92 ? -8.929 1.787 28.160 1.00 48.62 92 SER A C 1
ATOM 709 O O . SER A 1 92 ? -9.955 1.199 28.490 1.00 48.62 9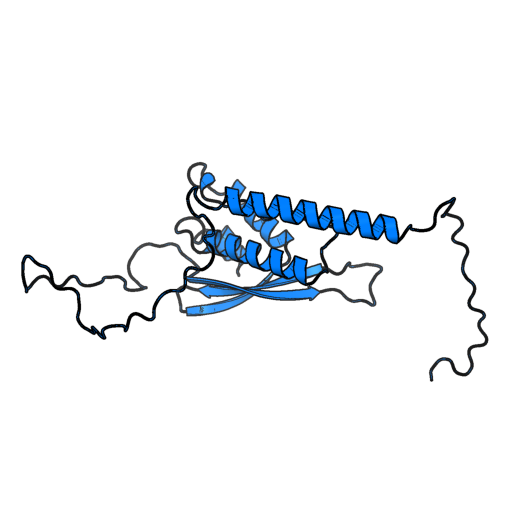2 SER A O 1
ATOM 711 N N . SER A 1 93 ? -8.934 3.119 28.035 1.00 47.62 93 SER A N 1
ATOM 712 C CA . SER A 1 93 ? -10.166 3.917 28.220 1.00 47.62 93 SER A CA 1
ATOM 713 C C . SER A 1 93 ? -10.078 5.186 27.364 1.00 47.62 93 SER A C 1
ATOM 715 O O . SER A 1 93 ? -9.227 6.021 27.616 1.00 47.62 93 SER A O 1
ATOM 717 N N . SER A 1 94 ? -10.836 5.434 26.296 1.00 44.03 94 SER A N 1
ATOM 718 C CA . SER A 1 94 ? -12.223 5.101 25.985 1.00 44.03 94 SER A CA 1
ATOM 719 C C . SER A 1 94 ? -12.465 5.311 24.467 1.00 44.03 94 SER A C 1
ATOM 721 O O . SER A 1 94 ? -11.889 6.200 23.846 1.00 44.03 94 SER A O 1
ATOM 723 N N . THR A 1 95 ? -13.286 4.450 23.852 1.00 48.22 95 THR A N 1
ATOM 724 C CA . THR A 1 95 ? -13.984 4.653 22.556 1.00 48.22 95 THR A CA 1
ATOM 725 C C . THR A 1 95 ? -13.193 4.885 21.252 1.00 48.22 95 THR A C 1
ATOM 727 O O . THR A 1 95 ? -13.748 5.474 20.327 1.00 48.22 95 THR A O 1
ATOM 730 N N . SER A 1 96 ? -11.958 4.405 21.076 1.00 55.19 96 SER A N 1
ATOM 731 C CA . SER A 1 96 ? -11.350 4.399 19.728 1.00 55.19 96 SER A CA 1
ATOM 732 C C . SER A 1 96 ? -11.522 3.027 19.078 1.00 55.19 96 SER A C 1
ATOM 734 O O . SER A 1 96 ? -10.968 2.048 19.568 1.00 55.19 96 SER A O 1
ATOM 736 N N . SER A 1 97 ? -12.254 2.944 17.964 1.00 63.97 97 SER A N 1
ATOM 737 C CA . SER A 1 97 ? -12.471 1.715 17.173 1.00 63.97 97 SER A CA 1
ATOM 738 C C . SER A 1 97 ? -11.175 1.160 16.537 1.00 63.97 97 SER A C 1
ATOM 740 O O . SER A 1 97 ? -11.211 0.254 15.715 1.00 63.97 97 SER A O 1
ATOM 742 N N . LEU A 1 98 ? -10.009 1.695 16.896 1.00 71.88 98 LEU A N 1
ATOM 743 C CA . LEU A 1 98 ? -8.732 1.454 16.240 1.00 71.88 98 LEU A CA 1
ATOM 744 C C . LEU A 1 98 ? -8.275 0.004 16.396 1.00 71.88 98 LEU A C 1
ATOM 746 O O . LEU A 1 98 ? -8.026 -0.469 17.500 1.00 71.88 98 LEU A O 1
ATOM 750 N N . PHE A 1 99 ? -8.132 -0.685 15.266 1.00 82.19 99 PHE A N 1
ATOM 751 C CA . PHE A 1 99 ? -7.611 -2.049 15.208 1.00 82.19 99 PHE A CA 1
ATOM 752 C C . PHE A 1 99 ? -6.085 -2.093 15.410 1.00 82.19 99 PHE A C 1
ATOM 754 O O . PHE A 1 99 ? -5.565 -2.962 16.111 1.00 82.19 99 PHE A O 1
ATOM 761 N N . ALA A 1 100 ? -5.368 -1.118 14.845 1.00 89.31 100 ALA A N 1
ATOM 762 C CA . ALA A 1 100 ? -3.914 -1.036 14.896 1.00 89.31 100 ALA A CA 1
ATOM 763 C C . ALA A 1 100 ? -3.414 0.062 15.854 1.00 89.31 100 ALA A C 1
ATOM 765 O O . ALA A 1 100 ? -4.079 1.071 16.114 1.00 89.31 100 ALA A O 1
ATOM 766 N N . GLN A 1 101 ? -2.214 -0.158 16.377 1.00 89.81 101 GLN A N 1
ATOM 767 C CA . GLN A 1 101 ? -1.400 0.792 17.125 1.00 89.81 101 GLN A CA 1
ATOM 768 C C . GLN A 1 101 ? -0.228 1.302 16.283 1.00 89.81 101 GLN A C 1
ATOM 770 O O . GLN A 1 101 ? 0.075 2.490 16.347 1.00 89.81 101 GLN A O 1
ATOM 775 N N . ASP A 1 102 ? 0.411 0.426 15.505 1.00 91.06 102 ASP A N 1
ATOM 776 C CA . ASP A 1 102 ? 1.539 0.782 14.644 1.00 91.06 102 ASP A CA 1
ATOM 777 C C . ASP A 1 102 ? 1.562 -0.066 13.364 1.00 91.06 102 ASP A C 1
ATOM 779 O O . ASP A 1 102 ? 0.996 -1.163 13.313 1.00 91.06 102 ASP A O 1
ATOM 783 N N . VAL A 1 103 ? 2.195 0.463 12.317 1.00 94.75 103 VAL A N 1
ATOM 784 C CA . VAL A 1 103 ? 2.255 -0.139 10.984 1.00 94.75 103 VAL A CA 1
ATOM 785 C C . VAL A 1 103 ? 3.623 0.103 10.364 1.00 94.75 103 VAL A C 1
ATOM 787 O O . VAL A 1 103 ? 4.023 1.238 10.111 1.00 94.75 103 VAL A O 1
ATOM 790 N N . THR A 1 104 ? 4.310 -0.979 10.015 1.00 96.19 104 THR A N 1
ATOM 791 C CA . THR A 1 104 ? 5.595 -0.930 9.317 1.00 96.19 104 THR A CA 1
ATOM 792 C C . THR A 1 104 ? 5.577 -1.872 8.123 1.00 96.19 104 THR A C 1
ATOM 794 O O . THR A 1 104 ? 5.129 -3.006 8.238 1.00 96.19 104 THR A O 1
ATOM 797 N N . ILE A 1 105 ? 6.099 -1.441 6.972 1.00 96.25 105 ILE A N 1
ATOM 798 C CA . ILE A 1 105 ? 6.348 -2.352 5.848 1.00 96.25 105 ILE A CA 1
ATOM 799 C C . ILE A 1 105 ? 7.844 -2.661 5.834 1.00 96.25 105 ILE A C 1
ATOM 801 O O . ILE A 1 105 ? 8.650 -1.818 5.431 1.00 96.25 105 ILE A O 1
ATOM 805 N N . SER A 1 106 ? 8.211 -3.848 6.319 1.00 93.19 106 SER A N 1
ATOM 806 C CA . SER A 1 106 ? 9.598 -4.263 6.589 1.00 93.19 106 SER A CA 1
ATOM 807 C C . SER A 1 106 ? 10.414 -4.421 5.301 1.00 93.19 106 SER A C 1
ATOM 809 O O . SER A 1 106 ? 11.597 -4.086 5.257 1.00 93.19 106 SER A O 1
ATOM 811 N N . GLY A 1 107 ? 9.773 -4.888 4.230 1.00 93.12 107 GLY A N 1
ATOM 812 C CA . GLY A 1 107 ? 10.430 -5.186 2.967 1.00 93.12 107 GLY A CA 1
ATOM 813 C C . GLY A 1 107 ? 9.471 -5.710 1.907 1.00 93.12 107 GLY A C 1
ATOM 814 O O . GLY A 1 107 ? 8.250 -5.556 1.994 1.00 93.12 107 GLY A O 1
ATOM 815 N N . TRP A 1 108 ? 10.043 -6.320 0.874 1.00 93.88 108 TRP A N 1
ATOM 816 C CA . TRP A 1 108 ? 9.301 -6.933 -0.220 1.00 93.88 108 TRP A CA 1
ATOM 817 C C . TRP A 1 108 ? 9.958 -8.239 -0.662 1.00 93.88 108 TRP A C 1
ATOM 819 O O . TRP A 1 108 ? 11.165 -8.436 -0.525 1.00 93.88 108 TRP A O 1
ATOM 829 N N . THR A 1 109 ? 9.157 -9.125 -1.239 1.00 91.62 109 THR A N 1
ATOM 830 C CA . THR A 1 109 ? 9.592 -10.399 -1.810 1.00 91.62 109 THR A CA 1
ATOM 831 C C . THR A 1 109 ? 9.013 -10.557 -3.209 1.00 91.62 109 THR A C 1
ATOM 833 O O . THR A 1 109 ? 7.899 -10.116 -3.496 1.00 91.62 109 THR A O 1
ATOM 836 N N . THR A 1 110 ? 9.784 -11.159 -4.114 1.00 89.69 110 THR A N 1
ATOM 837 C CA . THR A 1 110 ? 9.275 -11.532 -5.440 1.00 89.69 110 THR A CA 1
ATOM 838 C C . THR A 1 110 ? 8.745 -12.956 -5.360 1.00 89.69 110 THR A C 1
ATOM 840 O O . THR A 1 110 ? 9.494 -13.871 -5.028 1.00 89.69 110 THR A O 1
ATOM 843 N N . VAL A 1 111 ? 7.462 -13.136 -5.653 1.00 85.38 111 VAL A N 1
ATOM 844 C CA . VAL A 1 111 ? 6.782 -14.430 -5.666 1.00 85.38 111 VAL A CA 1
ATOM 845 C C . VAL A 1 111 ? 6.519 -14.820 -7.115 1.00 85.38 111 VAL A C 1
ATOM 847 O O . VAL A 1 111 ? 5.882 -14.084 -7.866 1.00 85.38 111 VAL A O 1
ATOM 850 N N . GLY A 1 112 ? 7.031 -15.973 -7.528 1.00 78.25 112 GLY A N 1
ATOM 851 C CA . GLY A 1 112 ? 6.882 -16.475 -8.889 1.00 78.25 112 GLY A CA 1
ATOM 852 C C . GLY A 1 112 ? 7.968 -17.484 -9.222 1.00 78.25 112 GLY A C 1
ATOM 853 O O . GLY A 1 112 ? 9.137 -17.273 -8.907 1.00 78.25 112 GLY A O 1
ATOM 854 N N . ASP A 1 113 ? 7.567 -18.585 -9.844 1.00 64.94 113 ASP A N 1
ATOM 855 C CA . ASP A 1 113 ? 8.477 -19.645 -10.255 1.00 64.94 113 ASP A CA 1
ATOM 856 C C . ASP A 1 113 ? 9.128 -19.274 -11.596 1.00 64.94 113 ASP A C 1
ATOM 858 O O . ASP A 1 113 ? 8.432 -19.046 -12.591 1.00 64.94 113 ASP A O 1
ATOM 862 N N . LYS A 1 114 ? 10.465 -19.207 -11.621 1.00 57.88 114 LYS A N 1
ATOM 863 C CA . LYS A 1 114 ? 11.239 -18.928 -12.842 1.00 57.88 114 LYS A CA 1
ATOM 864 C C . LYS A 1 114 ? 11.023 -20.019 -13.900 1.00 57.88 114 LYS A C 1
ATOM 866 O O . LYS A 1 114 ? 11.070 -19.712 -15.089 1.00 57.88 114 LYS A O 1
ATOM 871 N N . ASP A 1 115 ? 10.683 -21.240 -13.481 1.00 57.75 115 ASP A N 1
ATOM 872 C CA . ASP A 1 115 ? 10.545 -22.402 -14.366 1.00 57.75 115 ASP A CA 1
ATOM 873 C C . ASP A 1 115 ? 9.130 -22.560 -14.958 1.00 57.75 115 ASP A C 1
ATOM 875 O O . ASP A 1 115 ? 8.924 -23.305 -15.917 1.00 57.75 115 ASP A O 1
ATOM 879 N N . LYS A 1 116 ? 8.140 -21.798 -14.466 1.00 53.44 116 LYS A N 1
ATOM 880 C CA . LYS A 1 116 ? 6.754 -21.777 -14.988 1.00 53.44 116 LYS A CA 1
ATOM 881 C C . LYS A 1 116 ? 6.397 -20.477 -15.706 1.00 53.44 116 LYS A C 1
ATOM 883 O O . LYS A 1 116 ? 5.228 -20.078 -15.743 1.00 53.44 116 LYS A O 1
ATOM 888 N N . ALA A 1 117 ? 7.385 -19.872 -16.367 1.00 49.44 117 ALA A N 1
ATOM 889 C CA . ALA A 1 117 ? 7.274 -18.642 -17.158 1.00 49.44 117 ALA A CA 1
ATOM 890 C C . ALA A 1 117 ? 6.152 -18.635 -18.224 1.00 49.44 117 ALA A C 1
ATOM 892 O O . ALA A 1 117 ? 5.830 -17.583 -18.768 1.00 49.44 117 ALA A O 1
ATOM 893 N N . ARG A 1 118 ? 5.518 -19.781 -18.524 1.00 52.59 118 ARG A N 1
ATOM 894 C CA . ARG A 1 118 ? 4.404 -19.878 -19.480 1.00 52.59 118 ARG A CA 1
ATOM 895 C C . ARG A 1 118 ? 2.987 -19.791 -18.894 1.00 52.59 118 ARG A C 1
ATOM 897 O O . ARG A 1 118 ? 2.060 -19.717 -19.693 1.00 52.59 118 ARG A O 1
ATOM 904 N N . LYS A 1 119 ? 2.762 -19.817 -17.568 1.00 51.81 119 LYS A N 1
ATOM 905 C CA . LYS A 1 119 ? 1.377 -19.783 -17.020 1.00 51.81 119 LYS A CA 1
ATOM 906 C C . LYS A 1 119 ? 1.111 -18.886 -15.807 1.00 51.81 119 LYS A C 1
ATOM 908 O O . LYS A 1 119 ? -0.049 -18.548 -15.598 1.00 51.81 119 LYS A O 1
ATOM 913 N N . ALA A 1 120 ? 2.111 -18.460 -15.038 1.00 56.75 120 ALA A N 1
ATOM 914 C CA . ALA A 1 120 ? 1.892 -17.521 -13.933 1.00 56.75 120 ALA A CA 1
ATOM 915 C C . ALA A 1 120 ? 3.071 -16.549 -13.834 1.00 56.75 120 ALA A C 1
ATOM 917 O O . ALA A 1 120 ? 4.196 -16.955 -13.557 1.00 56.75 120 ALA A O 1
ATOM 918 N N . GLY A 1 121 ? 2.821 -15.271 -14.118 1.00 71.62 121 GLY A N 1
ATOM 919 C CA . GLY A 1 121 ? 3.842 -14.229 -14.028 1.00 71.62 121 GLY A CA 1
ATOM 920 C C . GLY A 1 121 ? 4.287 -13.992 -12.583 1.00 71.62 121 GLY A C 1
ATOM 921 O O . GLY A 1 121 ? 3.483 -14.091 -11.657 1.00 71.62 121 GLY A O 1
ATOM 922 N N . ALA A 1 122 ? 5.564 -13.652 -12.397 1.00 81.69 122 ALA A N 1
ATOM 923 C CA . ALA A 1 122 ? 6.080 -13.225 -11.101 1.00 81.69 122 ALA A CA 1
ATOM 924 C C . ALA A 1 122 ? 5.436 -11.901 -10.652 1.00 81.69 122 ALA A C 1
ATOM 926 O O . ALA A 1 122 ? 5.166 -11.014 -11.470 1.00 81.69 122 ALA A O 1
ATOM 927 N N . TYR A 1 123 ? 5.218 -11.757 -9.348 1.00 87.06 123 TYR A N 1
ATOM 928 C CA . TYR A 1 123 ? 4.692 -10.552 -8.713 1.00 87.06 123 TYR A CA 1
ATOM 929 C C . TYR A 1 123 ? 5.494 -10.189 -7.465 1.00 87.06 123 TYR A C 1
ATOM 931 O O . TYR A 1 123 ? 6.269 -10.989 -6.951 1.00 87.06 123 TYR A O 1
ATOM 939 N N . VAL A 1 124 ? 5.308 -8.965 -6.974 1.00 90.25 124 VAL A N 1
ATOM 940 C CA . VAL A 1 124 ? 5.947 -8.489 -5.743 1.00 90.25 124 VAL A CA 1
ATOM 941 C C . VAL A 1 124 ? 4.914 -8.415 -4.624 1.00 90.25 124 VAL A C 1
ATOM 943 O O . VAL A 1 124 ? 3.827 -7.861 -4.814 1.00 90.25 124 VAL A O 1
ATOM 946 N N . ALA A 1 125 ? 5.260 -8.982 -3.472 1.00 93.56 125 ALA A N 1
ATOM 947 C CA . ALA A 1 125 ? 4.505 -8.901 -2.231 1.00 93.56 125 ALA A CA 1
ATOM 948 C C . ALA A 1 125 ? 5.290 -8.085 -1.197 1.00 93.56 125 ALA A C 1
ATOM 950 O O . ALA A 1 125 ? 6.503 -8.236 -1.076 1.00 93.56 125 ALA A O 1
ATOM 951 N N . TYR A 1 126 ? 4.596 -7.230 -0.459 1.00 95.62 126 TYR A N 1
ATOM 952 C CA . TYR A 1 126 ? 5.136 -6.415 0.623 1.00 95.62 126 TYR A CA 1
ATOM 953 C C . TYR A 1 126 ? 4.808 -7.067 1.963 1.00 95.62 126 TYR A C 1
ATOM 955 O O . TYR A 1 126 ? 3.668 -7.487 2.165 1.00 95.62 126 TYR A O 1
ATOM 963 N N . ASP A 1 127 ? 5.797 -7.155 2.852 1.00 96.31 127 ASP A N 1
ATOM 964 C CA . ASP A 1 127 ? 5.617 -7.648 4.223 1.00 96.31 127 ASP A CA 1
ATOM 965 C C . ASP A 1 127 ? 5.202 -6.490 5.127 1.00 96.31 127 ASP A C 1
ATOM 967 O O . ASP A 1 127 ? 5.987 -5.576 5.390 1.00 96.31 127 ASP A O 1
ATOM 971 N N . CYS A 1 128 ? 3.941 -6.507 5.549 1.00 96.62 128 CYS A N 1
ATOM 972 C CA . CYS A 1 128 ? 3.359 -5.505 6.426 1.00 96.62 128 CYS A CA 1
ATOM 973 C C . CYS A 1 128 ? 3.293 -6.079 7.843 1.00 96.62 128 CYS A C 1
ATOM 975 O O . CYS A 1 128 ? 2.536 -7.012 8.105 1.00 96.62 128 CYS A O 1
ATOM 977 N N . ALA A 1 129 ? 4.063 -5.492 8.750 1.00 96.50 129 ALA A N 1
ATOM 978 C CA . ALA A 1 129 ? 4.008 -5.741 10.178 1.00 96.50 129 ALA A CA 1
ATOM 979 C C . ALA A 1 129 ? 3.034 -4.746 10.822 1.00 96.50 129 ALA A C 1
ATOM 981 O O . ALA A 1 129 ? 3.267 -3.535 10.810 1.00 96.50 129 ALA A O 1
ATOM 982 N N . ILE A 1 130 ? 1.934 -5.255 11.367 1.00 94.94 130 ILE A N 1
ATOM 983 C CA . ILE A 1 130 ? 0.884 -4.463 12.009 1.00 94.94 130 ILE A CA 1
ATOM 984 C C . ILE A 1 130 ? 0.873 -4.809 13.489 1.00 94.94 130 ILE A C 1
ATOM 986 O O . ILE A 1 130 ? 0.613 -5.950 13.862 1.00 94.94 130 ILE A O 1
ATOM 990 N N . VAL A 1 131 ? 1.138 -3.822 14.337 1.00 93.75 131 VAL A N 1
ATOM 991 C CA . VAL A 1 131 ? 1.019 -3.967 15.788 1.00 93.75 131 VAL A CA 1
ATOM 992 C C . VAL A 1 131 ? -0.411 -3.623 16.163 1.00 93.75 131 VAL A C 1
ATOM 994 O O . VAL A 1 131 ? -0.860 -2.496 15.960 1.00 93.75 131 VAL A O 1
ATOM 997 N N . THR A 1 132 ? -1.149 -4.599 16.674 1.00 89.69 132 THR A N 1
ATOM 998 C CA . THR A 1 132 ? -2.500 -4.401 17.214 1.00 89.69 132 THR A CA 1
ATOM 999 C C . THR A 1 132 ? -2.452 -3.651 18.545 1.00 89.69 132 THR A C 1
ATOM 1001 O O . THR A 1 132 ? -1.419 -3.594 19.210 1.00 89.69 132 THR A O 1
ATOM 1004 N N . ARG A 1 133 ? -3.588 -3.099 18.979 1.00 83.38 133 ARG A N 1
ATOM 1005 C CA . ARG A 1 133 ? -3.706 -2.439 20.296 1.00 83.38 133 ARG A CA 1
ATOM 1006 C C . ARG A 1 133 ? -3.424 -3.362 21.481 1.00 83.38 133 ARG A C 1
ATOM 1008 O O . ARG A 1 133 ? -3.043 -2.886 22.543 1.00 83.38 133 ARG A O 1
ATOM 1015 N N . GLU A 1 134 ? -3.586 -4.665 21.284 1.00 83.38 134 GLU A N 1
ATOM 1016 C CA . GLU A 1 134 ? -3.282 -5.697 22.277 1.00 83.38 134 GLU A CA 1
ATOM 1017 C C . GLU A 1 134 ? -1.771 -5.971 22.394 1.00 83.38 134 GLU A C 1
ATOM 1019 O O . GLU A 1 134 ? -1.350 -6.764 23.231 1.00 83.38 134 GLU A O 1
ATOM 1024 N N . GLY A 1 135 ? -0.942 -5.320 21.566 1.00 84.31 135 GLY A N 1
ATOM 1025 C CA . GLY A 1 135 ? 0.507 -5.516 21.522 1.00 84.31 135 GLY A CA 1
ATOM 1026 C C . GLY A 1 135 ? 0.945 -6.698 20.654 1.00 84.31 135 GLY A C 1
ATOM 1027 O O . GLY A 1 135 ? 2.138 -6.985 20.571 1.00 84.31 135 GLY A O 1
ATOM 1028 N N . THR A 1 136 ? 0.010 -7.374 19.982 1.00 89.19 136 THR A N 1
ATOM 1029 C CA . THR A 1 136 ? 0.319 -8.484 19.074 1.00 89.19 136 THR A CA 1
ATOM 1030 C C . THR A 1 136 ? 0.734 -7.949 17.708 1.00 89.19 136 THR A C 1
ATOM 1032 O O . THR A 1 136 ? -0.027 -7.209 17.078 1.00 89.19 136 THR A O 1
ATOM 1035 N N . THR A 1 137 ? 1.910 -8.356 17.230 1.00 93.69 137 THR A N 1
ATOM 1036 C CA . THR A 1 137 ? 2.407 -8.035 15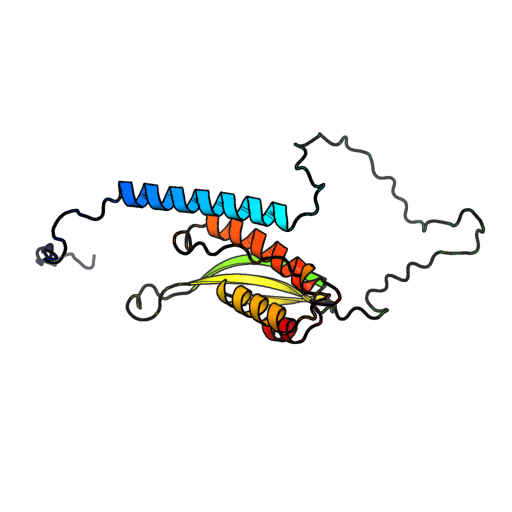.884 1.00 93.69 137 THR A CA 1
ATOM 1037 C C . THR A 1 137 ? 1.965 -9.097 14.884 1.00 93.69 137 THR A C 1
ATOM 1039 O O . THR A 1 137 ? 2.329 -10.266 15.004 1.00 93.69 137 THR A O 1
ATOM 1042 N N . MET A 1 138 ? 1.206 -8.685 13.873 1.00 93.12 138 MET A N 1
ATOM 1043 C CA . MET A 1 138 ? 0.754 -9.525 12.768 1.00 93.12 138 MET A CA 1
ATOM 1044 C C . MET A 1 138 ? 1.570 -9.219 11.513 1.00 93.12 138 MET A C 1
ATOM 1046 O O . MET A 1 138 ? 1.686 -8.060 11.124 1.00 93.12 138 MET A O 1
ATOM 1050 N N . HIS A 1 139 ? 2.108 -10.253 10.868 1.00 95.06 139 HIS A N 1
ATOM 1051 C CA . HIS A 1 139 ? 2.812 -10.129 9.591 1.00 95.06 139 HIS A CA 1
ATOM 1052 C C . HIS A 1 139 ? 1.914 -10.589 8.449 1.00 95.06 139 HIS A C 1
ATOM 1054 O O . HIS A 1 139 ? 1.465 -11.736 8.436 1.00 95.06 139 HIS A O 1
ATOM 1060 N N . ILE A 1 140 ? 1.673 -9.707 7.481 1.00 95.00 140 ILE A N 1
ATOM 1061 C CA . ILE A 1 140 ? 0.849 -10.004 6.308 1.00 95.00 140 ILE A CA 1
ATOM 1062 C C . ILE A 1 140 ? 1.610 -9.701 5.022 1.00 95.00 140 ILE A C 1
ATOM 1064 O O . ILE A 1 140 ? 2.202 -8.637 4.851 1.00 95.00 140 ILE A O 1
ATOM 1068 N N . LEU A 1 141 ? 1.558 -10.637 4.078 1.00 95.19 141 LEU A N 1
ATOM 1069 C CA . LEU A 1 141 ? 2.156 -10.478 2.757 1.00 95.19 141 LEU A CA 1
ATOM 1070 C C . LEU A 1 141 ? 1.081 -10.066 1.755 1.00 95.19 141 LEU A C 1
ATOM 1072 O O . LEU A 1 141 ? 0.186 -10.848 1.432 1.00 95.19 141 LEU A O 1
ATOM 1076 N N . LYS A 1 142 ? 1.170 -8.838 1.235 1.00 94.62 142 LYS A N 1
ATOM 1077 C CA . LYS A 1 142 ? 0.180 -8.292 0.293 1.00 94.62 142 LYS A CA 1
ATOM 1078 C C . LYS A 1 142 ? 0.854 -7.722 -0.951 1.00 94.62 142 LYS A C 1
ATOM 1080 O O . LYS A 1 142 ? 1.833 -6.984 -0.879 1.00 94.62 142 LYS A O 1
ATOM 1085 N N . ARG A 1 143 ? 0.322 -8.057 -2.127 1.00 93.75 143 ARG A N 1
ATOM 1086 C CA . ARG A 1 143 ? 0.717 -7.432 -3.404 1.00 93.75 143 ARG A CA 1
ATOM 1087 C C . ARG A 1 143 ? 0.093 -6.043 -3.525 1.00 93.75 143 ARG A C 1
ATOM 1089 O O . ARG A 1 143 ? -0.965 -5.811 -2.952 1.00 93.75 143 ARG A O 1
ATOM 1096 N N . TYR A 1 144 ? 0.686 -5.159 -4.330 1.00 91.94 144 TYR A N 1
ATOM 1097 C CA . TYR A 1 144 ? 0.178 -3.790 -4.527 1.00 91.94 144 TYR A CA 1
ATOM 1098 C C . TYR A 1 144 ? -1.326 -3.745 -4.865 1.00 91.94 144 TYR A C 1
ATOM 1100 O O . TYR A 1 144 ? -2.058 -2.948 -4.293 1.00 91.94 144 TYR A O 1
ATOM 1108 N N . THR A 1 145 ? -1.821 -4.655 -5.712 1.00 91.44 145 THR A N 1
ATOM 1109 C CA . THR A 1 145 ? -3.247 -4.669 -6.087 1.00 91.44 145 THR A CA 1
ATOM 1110 C C . THR A 1 145 ? -4.184 -4.951 -4.909 1.00 91.44 145 THR A C 1
ATOM 1112 O O . THR A 1 145 ? -5.331 -4.532 -4.940 1.00 91.44 145 THR A O 1
ATOM 1115 N N . ALA A 1 146 ? -3.716 -5.608 -3.843 1.00 94.06 146 ALA A N 1
ATOM 1116 C CA . ALA A 1 146 ? -4.520 -5.790 -2.636 1.00 94.06 146 ALA A CA 1
ATOM 1117 C C . ALA A 1 146 ? -4.746 -4.457 -1.897 1.00 94.06 146 ALA A C 1
ATOM 1119 O O . ALA A 1 146 ? -5.776 -4.284 -1.253 1.00 94.06 146 ALA A O 1
ATOM 1120 N N . PHE A 1 147 ? -3.811 -3.504 -1.995 1.00 94.81 147 PHE A N 1
ATOM 1121 C CA . PHE A 1 147 ? -3.993 -2.150 -1.461 1.00 94.81 147 PHE A CA 1
ATOM 1122 C C . PHE A 1 147 ? -5.007 -1.365 -2.301 1.00 94.81 147 PHE A C 1
ATOM 1124 O O . PHE A 1 147 ? -5.827 -0.643 -1.743 1.00 94.81 147 PHE A O 1
ATOM 1131 N N . GLU A 1 148 ? -5.008 -1.558 -3.626 1.00 93.31 148 GLU A N 1
ATOM 1132 C CA . GLU A 1 148 ? -6.034 -0.994 -4.518 1.00 93.31 148 GLU A CA 1
ATOM 1133 C C . GLU A 1 148 ? -7.429 -1.516 -4.175 1.00 93.31 148 GLU A C 1
ATOM 1135 O O . GLU A 1 148 ? -8.370 -0.737 -4.050 1.00 93.31 148 GLU A O 1
ATOM 1140 N N . GLU A 1 149 ? -7.560 -2.829 -3.982 1.00 94.69 149 GLU A N 1
ATOM 1141 C CA . GLU A 1 149 ? -8.819 -3.467 -3.591 1.00 94.69 149 GLU A CA 1
ATOM 1142 C C . GLU A 1 149 ? -9.345 -2.894 -2.264 1.00 94.69 149 GLU A C 1
ATOM 1144 O O . GLU A 1 149 ? -10.528 -2.558 -2.170 1.00 94.69 149 GLU A O 1
ATOM 1149 N N . LEU A 1 150 ? -8.467 -2.707 -1.268 1.00 94.44 150 LEU A N 1
ATOM 1150 C CA . LEU A 1 150 ? -8.821 -2.063 -0.000 1.00 94.44 150 LEU A CA 1
ATOM 1151 C C . LEU A 1 150 ? -9.244 -0.605 -0.203 1.00 94.44 150 LEU A C 1
ATOM 1153 O O . LEU A 1 150 ? -10.297 -0.204 0.288 1.00 94.44 150 LEU A O 1
ATOM 1157 N N . TYR A 1 151 ? -8.458 0.181 -0.936 1.00 94.06 151 TYR A N 1
ATOM 1158 C CA . TYR A 1 151 ? -8.743 1.590 -1.204 1.00 94.06 151 TYR A CA 1
ATOM 1159 C C . TYR A 1 151 ? -10.104 1.778 -1.887 1.00 94.06 151 TYR A C 1
ATOM 1161 O O . TYR A 1 151 ? -10.921 2.594 -1.460 1.00 94.06 151 TYR A O 1
ATOM 1169 N N . GLU A 1 152 ? -10.396 0.962 -2.896 1.00 94.00 152 GLU A N 1
ATOM 1170 C CA . GLU A 1 152 ? -11.669 0.985 -3.609 1.00 94.00 152 GLU A CA 1
ATOM 1171 C C . GLU A 1 152 ? -12.831 0.466 -2.745 1.00 94.00 152 GLU A C 1
ATOM 1173 O O . GLU A 1 152 ? -13.947 0.984 -2.825 1.00 94.00 152 GLU A O 1
ATOM 1178 N N . ARG A 1 153 ? -12.603 -0.528 -1.875 1.00 94.00 153 ARG A N 1
ATOM 1179 C CA . ARG A 1 153 ? -13.609 -0.973 -0.893 1.00 94.00 153 ARG A CA 1
ATOM 1180 C C . ARG A 1 153 ? -13.913 0.131 0.121 1.00 94.00 153 ARG A C 1
ATOM 1182 O O . ARG A 1 153 ? -15.081 0.358 0.437 1.00 94.00 153 ARG A O 1
ATOM 1189 N N . LEU A 1 154 ? -12.899 0.858 0.585 1.00 92.25 154 LEU A N 1
ATOM 1190 C CA . LEU A 1 154 ? -13.062 1.992 1.494 1.00 92.25 154 LEU A CA 1
ATOM 1191 C C . LEU A 1 154 ? -13.829 3.134 0.828 1.00 92.25 154 LEU A C 1
ATOM 1193 O O . LEU A 1 154 ? -14.820 3.588 1.388 1.00 92.25 154 LEU A O 1
ATOM 1197 N N . LYS A 1 155 ? -13.483 3.522 -0.402 1.00 91.81 155 LYS A N 1
ATOM 1198 C CA . LYS A 1 155 ? -14.236 4.541 -1.154 1.00 91.81 155 LYS A CA 1
ATOM 1199 C C . LYS A 1 155 ? -15.729 4.240 -1.281 1.00 91.81 155 LYS A C 1
ATOM 1201 O O . LYS A 1 155 ? -16.540 5.155 -1.213 1.00 91.81 155 LYS A O 1
ATOM 1206 N N . ARG A 1 156 ? -16.096 2.971 -1.485 1.00 91.69 156 ARG A N 1
ATOM 1207 C CA . ARG A 1 156 ? -17.504 2.563 -1.637 1.00 91.69 156 ARG A CA 1
ATOM 1208 C C . ARG A 1 156 ? -18.267 2.499 -0.317 1.00 91.69 156 ARG A C 1
ATOM 1210 O O . ARG A 1 156 ? -19.486 2.606 -0.324 1.00 91.69 156 ARG A O 1
ATOM 1217 N N . THR A 1 157 ? -17.571 2.271 0.795 1.00 89.81 157 THR A N 1
ATOM 1218 C CA . THR A 1 157 ? -18.198 2.013 2.103 1.00 89.81 157 THR A CA 1
ATOM 1219 C C . THR A 1 157 ? -18.120 3.203 3.057 1.00 89.81 157 THR A C 1
ATOM 1221 O O . THR A 1 157 ? -18.887 3.267 4.022 1.00 89.81 157 THR A O 1
ATOM 1224 N N . LEU A 1 158 ? -17.202 4.145 2.826 1.00 90.00 158 LEU A N 1
ATOM 1225 C CA . LEU A 1 158 ? -17.033 5.331 3.656 1.00 90.00 158 LEU A CA 1
ATOM 1226 C C . LEU A 1 158 ? -18.124 6.385 3.371 1.00 90.00 158 LEU A C 1
ATOM 1228 O O . LEU A 1 158 ? -18.420 6.671 2.212 1.00 90.00 158 LEU A O 1
ATOM 1232 N N . PRO A 1 159 ? -18.698 7.003 4.420 1.00 90.12 159 PRO A N 1
ATOM 1233 C CA . PRO A 1 159 ? -19.547 8.180 4.310 1.00 90.12 159 PRO A CA 1
ATOM 1234 C C . PRO A 1 159 ? -18.830 9.340 3.622 1.00 90.12 159 PRO A C 1
ATOM 1236 O O . PRO A 1 159 ? -17.625 9.531 3.801 1.00 90.12 159 PRO A O 1
ATOM 1239 N N . SER A 1 160 ? -19.593 10.186 2.929 1.00 88.19 160 SER A N 1
ATOM 1240 C CA . SER A 1 160 ? -19.070 11.359 2.219 1.00 88.19 160 SER A CA 1
ATOM 1241 C C . SER A 1 160 ? -18.308 12.343 3.112 1.00 88.19 160 SER A C 1
ATOM 1243 O O . SER A 1 160 ? -17.432 13.040 2.615 1.00 88.19 160 SER A O 1
ATOM 1245 N N . SER A 1 161 ? -18.595 12.380 4.418 1.00 88.12 161 SER A N 1
ATOM 1246 C CA . SER A 1 161 ? -17.864 13.201 5.392 1.00 88.12 161 SER A CA 1
ATOM 1247 C C . SER A 1 161 ? -16.451 12.692 5.687 1.00 88.12 161 SER A C 1
ATOM 1249 O O . SER A 1 161 ? -15.588 13.491 6.029 1.00 88.12 161 SER A O 1
ATOM 1251 N N . ILE A 1 162 ? -16.211 11.382 5.555 1.00 86.75 162 ILE A N 1
ATOM 1252 C CA . ILE A 1 162 ? -14.939 10.737 5.912 1.00 86.75 162 ILE A CA 1
ATOM 1253 C C . ILE A 1 162 ? -14.037 10.561 4.682 1.00 86.75 162 ILE A C 1
ATOM 1255 O O . ILE A 1 162 ? -12.815 10.539 4.803 1.00 86.75 162 ILE A O 1
ATOM 1259 N N . LEU A 1 163 ? -14.622 10.477 3.482 1.00 86.62 163 LEU A N 1
ATOM 1260 C CA . LEU A 1 163 ? -13.885 10.330 2.221 1.00 86.62 163 LEU A CA 1
ATOM 1261 C C . LEU A 1 163 ? -12.722 11.324 2.021 1.00 86.62 163 LEU A C 1
ATOM 1263 O O . LEU A 1 163 ? -11.683 10.875 1.540 1.00 86.62 163 LEU A O 1
ATOM 1267 N N . PRO A 1 164 ? -12.821 12.618 2.395 1.00 86.00 164 PRO A N 1
ATOM 1268 C CA . PRO A 1 164 ? -11.712 13.564 2.243 1.00 86.00 164 PRO A CA 1
ATOM 1269 C C . PRO A 1 164 ? -10.472 13.222 3.080 1.00 86.00 164 PRO A C 1
ATOM 1271 O O . PRO A 1 164 ? -9.381 13.678 2.754 1.00 86.00 164 PRO A O 1
ATOM 1274 N N . PHE A 1 165 ? -10.623 12.432 4.148 1.00 85.44 165 PHE A N 1
ATOM 1275 C CA . PHE A 1 165 ? -9.513 12.004 5.005 1.00 85.44 165 PHE A CA 1
ATOM 1276 C C . PHE A 1 165 ? -8.817 10.740 4.494 1.00 85.44 165 PHE A C 1
ATOM 1278 O O . PHE A 1 165 ? -7.794 10.339 5.047 1.00 85.44 165 PHE A O 1
ATOM 1285 N N . LEU A 1 166 ? -9.360 10.093 3.458 1.00 88.31 166 LEU A N 1
ATOM 1286 C CA . LEU A 1 166 ? -8.740 8.925 2.854 1.00 88.31 166 LEU A CA 1
ATOM 1287 C C . LEU A 1 166 ? -7.625 9.390 1.899 1.00 88.31 166 LEU A C 1
ATOM 1289 O O . LEU A 1 166 ? -7.939 9.961 0.850 1.00 88.31 166 LEU A O 1
ATOM 1293 N N . PRO A 1 167 ? -6.340 9.131 2.206 1.00 87.38 167 PRO A N 1
ATOM 1294 C CA . PRO A 1 167 ? -5.251 9.525 1.321 1.00 87.38 167 PRO A CA 1
ATOM 1295 C C . PRO A 1 167 ? -5.376 8.815 -0.025 1.00 87.38 167 PRO A C 1
ATOM 1297 O O . PRO A 1 167 ? -5.839 7.668 -0.109 1.00 87.38 167 PRO A O 1
ATOM 1300 N N . SER A 1 168 ? -4.938 9.486 -1.090 1.00 87.50 168 SER A N 1
ATOM 1301 C CA . SER A 1 168 ? -4.823 8.849 -2.402 1.00 87.50 168 SER A CA 1
ATOM 1302 C C . SER A 1 168 ? -3.888 7.638 -2.319 1.00 87.50 168 SER A C 1
ATOM 1304 O O . SER A 1 168 ? -3.060 7.547 -1.414 1.00 87.50 168 SER A O 1
ATOM 1306 N N . LEU A 1 169 ? -4.005 6.684 -3.244 1.00 86.81 169 LEU A N 1
ATOM 1307 C CA . LEU A 1 169 ? -3.073 5.556 -3.319 1.00 86.81 169 LEU A CA 1
ATOM 1308 C C . LEU A 1 169 ? -1.863 5.929 -4.198 1.00 86.81 169 LEU A C 1
ATOM 1310 O O . LEU A 1 169 ? -2.060 6.617 -5.203 1.00 86.81 169 LEU A O 1
ATOM 1314 N N . PRO A 1 170 ? -0.633 5.483 -3.873 1.00 82.94 170 PRO A N 1
ATOM 1315 C CA . PRO A 1 170 ? 0.531 5.739 -4.720 1.00 82.94 170 PRO A CA 1
ATOM 1316 C C . PRO A 1 170 ? 0.299 5.244 -6.153 1.00 82.94 170 PRO A C 1
ATOM 1318 O O . PRO A 1 170 ? -0.320 4.190 -6.308 1.00 82.94 170 PRO A O 1
ATOM 1321 N N . PRO A 1 171 ? 0.798 5.937 -7.189 1.00 78.31 171 PRO A N 1
ATOM 1322 C CA . PRO A 1 171 ? 0.494 5.621 -8.583 1.00 78.31 171 PRO A CA 1
ATOM 1323 C C . PRO A 1 171 ? 0.947 4.218 -9.027 1.00 78.31 171 PRO A C 1
ATOM 1325 O O . PRO A 1 171 ? 1.799 3.543 -8.425 1.00 78.31 171 PRO A O 1
ATOM 1328 N N . LYS A 1 172 ? 0.366 3.743 -10.131 1.00 79.94 172 LYS A N 1
ATOM 1329 C CA . LYS A 1 172 ? 0.756 2.479 -10.762 1.00 79.94 172 LYS A CA 1
ATOM 1330 C C . LYS A 1 172 ? 1.916 2.717 -11.721 1.00 79.94 172 LYS A C 1
ATOM 1332 O O . LYS A 1 172 ? 1.718 3.268 -12.789 1.00 79.94 172 LYS A O 1
ATOM 1337 N N . ALA A 1 173 ? 3.090 2.176 -11.409 1.00 68.62 173 ALA A N 1
ATOM 1338 C CA . ALA A 1 173 ? 4.183 2.024 -12.370 1.00 68.62 173 ALA A CA 1
ATOM 1339 C C . ALA A 1 173 ? 4.280 0.554 -12.829 1.00 68.62 173 ALA A C 1
ATOM 1341 O O . ALA A 1 173 ? 4.785 -0.293 -12.079 1.00 68.62 173 ALA A O 1
ATOM 1342 N N . PRO A 1 174 ? 3.747 0.211 -14.016 1.00 61.22 174 PRO A N 1
ATOM 1343 C CA . PRO A 1 174 ? 3.742 -1.159 -14.531 1.00 61.22 174 PRO A CA 1
ATOM 1344 C C . PRO A 1 174 ? 5.118 -1.638 -15.027 1.00 61.22 174 PRO A C 1
ATOM 1346 O O . PRO A 1 174 ? 5.374 -2.842 -14.998 1.00 61.22 174 PRO A O 1
ATOM 1349 N N . LEU A 1 175 ? 6.014 -0.726 -15.428 1.00 60.88 175 LEU A N 1
ATOM 1350 C CA . LEU A 1 175 ? 7.275 -1.063 -16.110 1.00 60.88 175 LEU A CA 1
ATOM 1351 C C . LEU A 1 175 ? 8.496 -1.139 -15.164 1.00 60.88 175 LEU A C 1
ATOM 1353 O O . LEU A 1 175 ? 9.360 -1.986 -15.354 1.00 60.88 175 LEU A O 1
ATOM 1357 N N . ALA A 1 176 ? 8.523 -0.405 -14.043 1.00 66.00 176 ALA A N 1
ATOM 1358 C CA . ALA A 1 176 ? 9.633 -0.440 -13.067 1.00 66.00 176 ALA A CA 1
ATOM 1359 C C . ALA A 1 176 ? 9.507 -1.523 -11.963 1.00 66.00 176 ALA A C 1
ATOM 1361 O O . ALA A 1 176 ? 10.281 -1.552 -11.004 1.00 66.00 176 ALA A O 1
ATOM 1362 N N . ARG A 1 177 ? 8.539 -2.444 -12.085 1.00 69.06 177 ARG A N 1
ATOM 1363 C CA . ARG A 1 177 ? 8.022 -3.298 -10.992 1.00 69.06 177 ARG A CA 1
ATOM 1364 C C . ARG A 1 177 ? 9.015 -4.234 -10.283 1.00 69.06 177 ARG A C 1
ATOM 1366 O O . ARG A 1 177 ? 8.657 -4.768 -9.241 1.00 69.06 177 ARG A O 1
ATOM 1373 N N . PHE A 1 178 ? 10.218 -4.453 -10.818 1.00 77.19 178 PHE A N 1
ATOM 1374 C CA . PHE A 1 178 ? 11.235 -5.328 -10.210 1.00 77.19 178 PHE A CA 1
ATOM 1375 C C . PHE A 1 178 ? 12.513 -4.597 -9.770 1.00 77.19 178 PHE A C 1
ATOM 1377 O O . PHE A 1 178 ? 13.405 -5.236 -9.212 1.00 77.19 178 PHE A O 1
ATOM 1384 N N . ARG A 1 179 ? 12.636 -3.277 -9.992 1.00 80.25 179 ARG A N 1
ATOM 1385 C CA . ARG A 1 179 ? 13.834 -2.541 -9.560 1.00 80.25 179 ARG A CA 1
ATOM 1386 C C . ARG A 1 179 ? 13.815 -2.318 -8.040 1.00 80.25 179 ARG A C 1
ATOM 1388 O O . ARG A 1 179 ? 12.832 -1.786 -7.529 1.00 80.25 179 ARG A O 1
ATOM 1395 N N . PRO A 1 180 ? 14.896 -2.644 -7.307 1.00 83.69 180 PRO A N 1
ATOM 1396 C CA . PRO A 1 180 ? 14.935 -2.478 -5.852 1.00 83.69 180 PRO A CA 1
ATOM 1397 C C . PRO A 1 180 ? 14.677 -1.042 -5.374 1.00 83.69 180 PRO A C 1
ATOM 1399 O O . PRO A 1 180 ? 13.918 -0.853 -4.430 1.00 83.69 180 PRO A O 1
ATOM 1402 N N . ALA A 1 181 ? 15.249 -0.033 -6.045 1.00 82.56 181 ALA A N 1
ATOM 1403 C CA . ALA A 1 181 ? 15.047 1.378 -5.691 1.00 82.56 181 ALA A CA 1
ATOM 1404 C C . ALA A 1 181 ? 13.569 1.789 -5.796 1.00 82.56 181 ALA A C 1
ATOM 1406 O O . ALA A 1 181 ? 13.009 2.377 -4.875 1.00 82.56 181 ALA A O 1
ATOM 1407 N N . PHE A 1 182 ? 12.916 1.386 -6.887 1.00 84.19 182 PHE A N 1
ATOM 1408 C CA . PHE A 1 182 ? 11.489 1.601 -7.099 1.00 84.19 182 PHE A CA 1
ATOM 1409 C C . PHE A 1 182 ? 10.634 0.913 -6.026 1.00 84.19 182 PHE A C 1
ATOM 1411 O O . PHE A 1 182 ? 9.694 1.501 -5.488 1.00 84.19 182 PHE A O 1
ATOM 1418 N N . LEU A 1 183 ? 10.967 -0.338 -5.699 1.00 87.56 183 LEU A N 1
ATOM 1419 C CA . LEU A 1 183 ? 10.247 -1.112 -4.695 1.00 87.56 183 LEU A CA 1
ATOM 1420 C C . LEU A 1 183 ? 10.381 -0.508 -3.296 1.00 87.56 183 LEU A C 1
ATOM 1422 O O . LEU A 1 183 ? 9.381 -0.483 -2.582 1.00 87.56 183 LEU A O 1
ATOM 1426 N N . ASP A 1 184 ? 11.544 0.043 -2.937 1.00 88.56 184 ASP A N 1
ATOM 1427 C CA . ASP A 1 184 ? 11.736 0.746 -1.664 1.00 88.56 184 ASP A CA 1
ATOM 1428 C C . ASP A 1 184 ? 10.974 2.077 -1.606 1.00 88.56 184 ASP A C 1
ATOM 1430 O O . ASP A 1 184 ? 10.311 2.365 -0.607 1.00 88.56 184 ASP A O 1
ATOM 1434 N N . SER A 1 185 ? 11.005 2.877 -2.677 1.00 86.38 185 SER A N 1
ATOM 1435 C CA . SER A 1 185 ? 10.230 4.123 -2.749 1.00 86.38 185 SER A CA 1
ATOM 1436 C C . SER A 1 185 ? 8.733 3.847 -2.621 1.00 86.38 185 SER A C 1
ATOM 1438 O O . SER A 1 185 ? 8.059 4.423 -1.765 1.00 86.38 185 SER A O 1
ATOM 1440 N N . ARG A 1 186 ? 8.212 2.881 -3.388 1.00 90.25 186 ARG A N 1
ATOM 1441 C CA . ARG A 1 186 ? 6.816 2.446 -3.270 1.00 90.25 186 ARG A CA 1
ATOM 1442 C C . ARG A 1 186 ? 6.503 1.886 -1.881 1.00 90.25 186 ARG A C 1
ATOM 1444 O O . ARG A 1 186 ? 5.447 2.202 -1.348 1.00 90.25 186 ARG A O 1
ATOM 1451 N N . ARG A 1 187 ? 7.396 1.095 -1.277 1.00 92.94 187 ARG A N 1
ATOM 1452 C CA . ARG A 1 187 ? 7.234 0.553 0.085 1.00 92.94 187 ARG A CA 1
ATOM 1453 C C . ARG A 1 187 ? 7.007 1.669 1.104 1.00 92.94 187 ARG A C 1
ATOM 1455 O O . ARG A 1 187 ? 6.074 1.572 1.894 1.00 92.94 187 ARG A O 1
ATOM 1462 N N . LYS A 1 188 ? 7.814 2.736 1.072 1.00 91.69 188 LYS A N 1
ATOM 1463 C CA . LYS A 1 188 ? 7.670 3.891 1.982 1.00 91.69 188 LYS A CA 1
ATOM 1464 C C . LYS A 1 188 ? 6.322 4.586 1.809 1.00 91.69 188 LYS A C 1
ATOM 1466 O O . LYS A 1 188 ? 5.660 4.886 2.798 1.00 91.69 188 LYS A O 1
ATOM 1471 N N . LEU A 1 189 ? 5.899 4.796 0.563 1.00 91.50 189 LEU A N 1
ATOM 1472 C CA . LEU A 1 189 ? 4.613 5.424 0.259 1.00 91.50 189 LEU A CA 1
ATOM 1473 C C . LEU A 1 189 ? 3.429 4.550 0.686 1.00 91.50 189 LEU A C 1
ATOM 1475 O O . LEU A 1 189 ? 2.480 5.053 1.277 1.00 91.50 189 LEU A O 1
ATOM 1479 N N . LEU A 1 190 ? 3.500 3.239 0.439 1.00 93.88 190 LEU A N 1
ATOM 1480 C CA . LEU A 1 190 ? 2.495 2.286 0.910 1.00 93.88 190 LEU A CA 1
ATOM 1481 C C . LEU A 1 190 ? 2.451 2.223 2.436 1.00 93.88 190 LEU A C 1
ATOM 1483 O O . LEU A 1 190 ? 1.366 2.125 2.992 1.00 93.88 190 LEU A O 1
ATOM 1487 N N . GLN A 1 191 ? 3.599 2.306 3.115 1.00 94.50 191 GLN A N 1
ATOM 1488 C CA . GLN A 1 191 ? 3.648 2.340 4.575 1.00 94.50 191 GLN A CA 1
ATOM 1489 C C . GLN A 1 191 ? 2.970 3.599 5.108 1.00 94.50 191 GLN A C 1
ATOM 1491 O O . GLN A 1 191 ? 2.143 3.496 6.006 1.00 94.50 191 GLN A O 1
ATOM 1496 N N . PHE A 1 192 ? 3.288 4.766 4.541 1.00 92.94 192 PHE A N 1
ATOM 1497 C CA . PHE A 1 192 ? 2.632 6.020 4.902 1.00 92.94 192 PHE A CA 1
ATOM 1498 C C . PHE A 1 192 ? 1.117 5.928 4.694 1.00 92.94 192 PHE A C 1
ATOM 1500 O O . PHE A 1 192 ? 0.356 6.159 5.627 1.00 92.94 192 PHE A O 1
ATOM 1507 N N . TRP A 1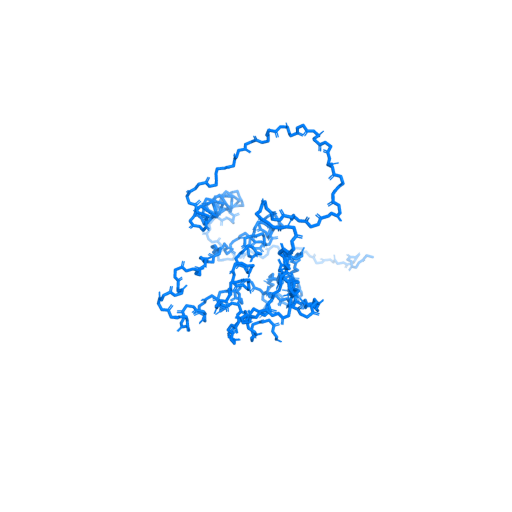 193 ? 0.688 5.500 3.504 1.00 94.19 193 TRP A N 1
ATOM 1508 C CA . TRP A 1 193 ? -0.724 5.324 3.176 1.00 94.19 193 TRP A CA 1
ATOM 1509 C C . TRP A 1 193 ? -1.426 4.362 4.142 1.00 94.19 193 TRP A C 1
ATOM 1511 O O . TRP A 1 193 ? -2.475 4.685 4.695 1.00 94.19 193 TRP A O 1
ATOM 1521 N N . LEU A 1 194 ? -0.833 3.191 4.385 1.00 94.19 194 LEU A N 1
ATOM 1522 C CA . LEU A 1 194 ? -1.412 2.167 5.246 1.00 94.19 194 LEU A CA 1
ATOM 1523 C C . LEU A 1 194 ? -1.473 2.640 6.702 1.00 94.19 194 LEU A C 1
ATOM 1525 O O . LEU A 1 194 ? -2.480 2.411 7.363 1.00 94.19 194 LEU A O 1
ATOM 1529 N N . ALA A 1 195 ? -0.449 3.345 7.188 1.00 92.81 195 ALA A N 1
ATOM 1530 C CA . ALA A 1 195 ? -0.463 3.961 8.511 1.00 92.81 195 ALA A CA 1
ATOM 1531 C C . ALA A 1 195 ? -1.584 5.005 8.628 1.00 92.81 195 ALA A C 1
ATOM 1533 O O . ALA A 1 195 ? -2.357 4.961 9.582 1.00 92.81 195 ALA A O 1
ATOM 1534 N N . SER A 1 196 ? -1.744 5.885 7.634 1.00 91.56 196 SER A N 1
ATOM 1535 C CA . SER A 1 196 ? -2.838 6.862 7.597 1.00 91.56 196 SER A CA 1
ATOM 1536 C C . SER A 1 196 ? -4.220 6.206 7.604 1.00 91.56 196 SER A C 1
ATOM 1538 O O . SER A 1 196 ? -5.133 6.736 8.224 1.00 91.56 196 SER A O 1
ATOM 1540 N N . VAL A 1 197 ? -4.388 5.049 6.959 1.00 92.44 197 VAL A N 1
ATOM 1541 C CA . VAL A 1 197 ? -5.663 4.311 6.935 1.00 92.44 197 VAL A CA 1
ATOM 1542 C C . VAL A 1 197 ? -5.916 3.559 8.246 1.00 92.44 197 VAL A C 1
ATOM 1544 O O . VAL A 1 197 ? -6.997 3.677 8.825 1.00 92.44 197 VAL A O 1
ATOM 1547 N N . LEU A 1 198 ? -4.936 2.786 8.727 1.00 91.88 198 LEU A N 1
ATOM 1548 C CA . LEU A 1 198 ? -5.075 1.902 9.892 1.00 91.88 198 LEU A CA 1
ATOM 1549 C C . LEU A 1 198 ? -5.116 2.655 11.227 1.00 91.88 198 LEU A C 1
ATOM 1551 O O . LEU A 1 198 ? -5.765 2.191 12.165 1.00 91.88 198 LEU A O 1
ATOM 1555 N N . LEU A 1 199 ? -4.437 3.801 11.323 1.00 90.69 199 LEU A N 1
ATOM 1556 C CA . LEU A 1 199 ? -4.365 4.601 12.551 1.00 90.69 199 LEU A CA 1
ATOM 1557 C C . LEU A 1 199 ? -5.451 5.682 12.632 1.00 90.69 199 LEU A C 1
ATOM 1559 O O . LEU A 1 199 ? -5.564 6.360 13.652 1.00 90.69 199 LEU A O 1
ATOM 1563 N N . HIS A 1 200 ? -6.272 5.844 11.591 1.00 89.56 200 HIS A N 1
ATOM 1564 C CA . HIS A 1 200 ? -7.368 6.807 11.604 1.00 89.56 200 HIS A CA 1
ATOM 1565 C C . HIS A 1 200 ? -8.548 6.296 12.452 1.00 89.56 200 HIS A C 1
ATOM 1567 O O . HIS A 1 200 ? -9.049 5.199 12.180 1.00 89.56 200 HIS A O 1
ATOM 1573 N N . PRO A 1 201 ? -9.059 7.084 13.423 1.00 86.31 201 PRO A N 1
ATOM 1574 C CA . PRO A 1 201 ? -10.024 6.638 14.440 1.00 86.31 201 PRO A CA 1
ATOM 1575 C C . PRO A 1 201 ? -11.301 6.015 13.867 1.00 86.31 201 PRO A C 1
ATOM 1577 O O . PRO A 1 201 ? -11.822 5.052 14.425 1.00 86.31 201 PRO A O 1
ATOM 1580 N N . GLU A 1 202 ? -11.776 6.533 12.733 1.00 86.19 202 GLU A N 1
ATOM 1581 C CA . GLU A 1 202 ? -13.029 6.094 12.104 1.00 86.19 202 GLU A CA 1
ATOM 1582 C C . GLU A 1 202 ? -12.851 5.134 10.916 1.00 86.19 202 GLU A C 1
ATOM 1584 O O . GLU A 1 202 ? -13.812 4.480 10.504 1.00 86.19 202 GLU A O 1
ATOM 1589 N N . ILE A 1 203 ? -11.644 5.052 10.340 1.00 89.44 203 ILE A N 1
ATOM 1590 C CA . ILE A 1 203 ? -11.376 4.223 9.150 1.00 89.44 203 ILE A CA 1
ATOM 1591 C C . ILE A 1 203 ? -10.746 2.903 9.589 1.00 89.44 203 ILE A C 1
ATOM 1593 O O . ILE A 1 203 ? -11.234 1.841 9.208 1.00 89.44 203 ILE A O 1
ATOM 1597 N N . GLY A 1 204 ? -9.725 2.960 10.450 1.00 87.62 204 GLY A N 1
ATOM 1598 C CA . GLY A 1 204 ? -8.972 1.792 10.906 1.00 87.62 204 GLY A CA 1
ATOM 1599 C C . GLY A 1 204 ? -9.800 0.774 11.690 1.00 87.62 204 GLY A C 1
ATOM 1600 O O . GLY A 1 204 ? -9.426 -0.392 11.777 1.00 87.62 204 GLY A O 1
ATOM 1601 N N . GLY A 1 205 ? -10.943 1.191 12.240 1.00 85.50 205 GLY A N 1
ATOM 1602 C CA . GLY A 1 205 ? -11.871 0.310 12.948 1.00 85.50 205 GLY A CA 1
ATOM 1603 C C . GLY A 1 205 ? -12.902 -0.408 12.091 1.00 85.50 205 GLY A C 1
ATOM 1604 O O . GLY A 1 205 ? -13.649 -1.243 12.603 1.00 85.50 205 GLY A O 1
ATOM 1605 N N . ARG A 1 206 ? -12.970 -0.103 10.792 1.00 87.94 206 ARG A N 1
ATOM 1606 C CA . ARG A 1 206 ? -13.974 -0.698 9.911 1.00 87.94 206 ARG A CA 1
ATOM 1607 C C . ARG A 1 206 ? -13.671 -2.154 9.597 1.00 87.94 206 ARG A C 1
ATOM 1609 O O . ARG A 1 206 ? -12.522 -2.554 9.440 1.00 87.94 206 ARG A O 1
ATOM 1616 N N . GLU A 1 207 ? -14.735 -2.921 9.402 1.00 89.81 207 GLU A N 1
ATOM 1617 C CA . GLU A 1 207 ? -14.665 -4.332 9.014 1.00 89.81 207 GLU A CA 1
ATOM 1618 C C . GLU A 1 207 ? -13.842 -4.538 7.736 1.00 89.81 207 GLU A C 1
ATOM 1620 O O . GLU A 1 207 ? -12.963 -5.385 7.711 1.00 89.81 207 GLU A O 1
ATOM 1625 N N . ALA A 1 208 ? -14.002 -3.675 6.724 1.00 90.75 208 ALA A N 1
ATOM 1626 C CA . ALA A 1 208 ? -13.223 -3.753 5.484 1.00 90.75 208 ALA A CA 1
ATOM 1627 C C . ALA A 1 208 ? -11.699 -3.719 5.701 1.00 90.75 208 ALA A C 1
ATOM 1629 O O . ALA A 1 208 ? -10.959 -4.328 4.932 1.00 90.75 208 ALA A O 1
ATOM 1630 N N . VAL A 1 209 ? -11.242 -2.996 6.727 1.00 91.31 209 VAL A N 1
ATOM 1631 C CA . VAL A 1 209 ? -9.831 -2.926 7.109 1.00 91.31 209 VAL A CA 1
ATOM 1632 C C . VAL A 1 209 ? -9.418 -4.190 7.858 1.00 91.31 209 VAL A C 1
ATOM 1634 O O . VAL A 1 209 ? -8.377 -4.765 7.552 1.00 91.31 209 VAL A O 1
ATOM 1637 N N . ARG A 1 210 ? -10.244 -4.647 8.804 1.00 90.12 210 ARG A N 1
ATOM 1638 C CA . ARG A 1 210 ? -9.995 -5.870 9.580 1.00 90.12 210 ARG A CA 1
ATOM 1639 C C . ARG A 1 210 ? -9.919 -7.104 8.683 1.00 90.12 210 ARG A C 1
ATOM 1641 O O . ARG A 1 210 ? -8.934 -7.823 8.762 1.00 90.12 210 ARG A O 1
ATOM 1648 N N . ASP A 1 211 ? -10.877 -7.271 7.773 1.00 92.25 211 ASP A N 1
ATOM 1649 C CA . ASP A 1 211 ? -10.913 -8.341 6.763 1.00 92.25 211 ASP A CA 1
ATOM 1650 C C . ASP A 1 211 ? -9.691 -8.343 5.846 1.00 92.25 211 ASP A C 1
ATOM 1652 O O . ASP A 1 211 ? -9.354 -9.349 5.234 1.00 92.25 211 ASP A O 1
ATOM 1656 N N . TRP A 1 212 ? -9.081 -7.176 5.638 1.00 93.50 212 TRP A N 1
ATOM 1657 C CA . TRP A 1 212 ? -7.905 -7.082 4.790 1.00 93.50 212 TRP A CA 1
ATOM 1658 C C . TRP A 1 212 ? -6.642 -7.534 5.529 1.00 93.50 212 TRP A C 1
ATOM 1660 O O . TRP A 1 212 ? -5.731 -8.073 4.890 1.00 93.50 212 TRP A O 1
ATOM 1670 N N . VAL A 1 213 ? -6.583 -7.316 6.848 1.00 89.56 213 VAL A N 1
ATOM 1671 C CA . VAL A 1 213 ? -5.460 -7.724 7.702 1.00 89.56 213 VAL A CA 1
ATOM 1672 C C . VAL A 1 213 ? -5.554 -9.191 8.130 1.00 89.56 213 VAL A C 1
ATOM 1674 O O . VAL A 1 213 ? -4.527 -9.863 8.150 1.00 89.56 213 VAL A O 1
ATOM 1677 N N . LEU A 1 214 ? -6.745 -9.681 8.479 1.00 86.94 214 LEU A N 1
ATOM 1678 C CA . LEU A 1 214 ? -6.988 -11.071 8.892 1.00 86.94 214 LEU A CA 1
ATOM 1679 C C . LEU A 1 214 ? -7.080 -12.022 7.687 1.00 86.94 214 LEU A C 1
ATOM 1681 O O . LEU A 1 214 ? -6.694 -13.199 7.860 1.00 86.94 214 LEU A O 1
#